Protein AF-0000000085159795 (afdb_homodimer)

Radius of gyration: 21.69 Å; Cα contacts (8 Å, |Δi|>4): 635; chains: 2; bounding box: 47×82×50 Å

Nearest PDB structures (foldseek):
  3pgz-assembly1_A  TM=7.169E-01  e=4.494E-05  Bartonella henselae
  3k80-assembly1_C  TM=7.117E-01  e=1.365E-04  Trypanosoma brucei
  6rup-assembly1_A-2  TM=6.639E-01  e=1.447E-04  Homo sapiens
  3udg-assembly2_C  TM=7.888E-01  e=2.257E-03  Deinococcu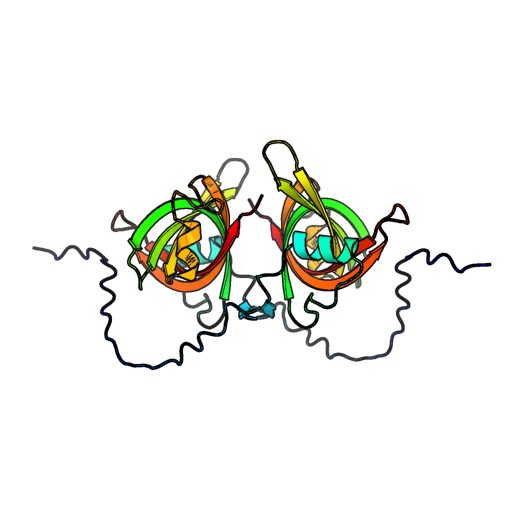s radiodurans R1 = ATCC 13939 = DSM 20539
  3udg-assembly1_A-2  TM=6.436E-01  e=3.023E-03  Deinococcus radiodurans R1 = ATCC 13939 = DSM 20539

Structure (mmCIF, N/CA/C/O backbone):
data_AF-0000000085159795-model_v1
#
loop_
_entity.id
_entity.type
_entity.pdbx_description
1 polymer 'Uncharacterized protein'
#
loop_
_atom_site.group_PDB
_atom_site.id
_atom_site.type_symbol
_atom_site.label_atom_id
_atom_site.label_alt_id
_atom_site.label_comp_id
_atom_site.label_asym_id
_atom_site.label_entity_id
_atom_site.label_seq_id
_atom_site.pdbx_PDB_ins_code
_atom_site.Cartn_x
_atom_site.Cartn_y
_atom_site.Cartn_z
_atom_site.occupancy
_atom_site.B_iso_or_equiv
_atom_site.auth_seq_id
_atom_site.auth_comp_id
_atom_site.auth_asym_id
_atom_site.auth_atom_id
_atom_site.pdbx_PDB_model_num
ATOM 1 N N . MET A 1 1 ? -12.914 -39.719 -21.234 1 25.08 1 MET A N 1
ATOM 2 C CA . MET A 1 1 ? -11.477 -39.5 -21.109 1 25.08 1 MET A CA 1
ATOM 3 C C . MET A 1 1 ? -11.172 -38.031 -20.844 1 25.08 1 MET A C 1
ATOM 5 O O . MET A 1 1 ? -11.008 -37.25 -21.781 1 25.08 1 MET A O 1
ATOM 9 N N . LYS A 1 2 ? -11.656 -37.375 -19.969 1 26.44 2 LYS A N 1
ATOM 10 C CA . LYS A 1 2 ? -11.852 -35.938 -19.703 1 26.44 2 LYS A CA 1
ATOM 11 C C . LYS A 1 2 ? -10.547 -35.281 -19.297 1 26.44 2 LYS A C 1
ATOM 13 O O . LYS A 1 2 ? -9.781 -35.812 -18.5 1 26.44 2 LYS A O 1
ATOM 18 N N . ARG A 1 3 ? -9.922 -34.25 -20.016 1 29.95 3 ARG A N 1
ATOM 19 C CA . ARG A 1 3 ? -8.633 -33.562 -20.047 1 29.95 3 ARG A CA 1
ATOM 20 C C . ARG A 1 3 ? -8.398 -32.781 -18.766 1 29.95 3 ARG A C 1
ATOM 22 O O . ARG A 1 3 ? -9.172 -31.891 -18.438 1 29.95 3 ARG A O 1
ATOM 29 N N . PHE A 1 4 ? -8.039 -33.219 -17.703 1 26.73 4 PHE A N 1
ATOM 30 C CA . PHE A 1 4 ? -7.547 -32.75 -16.406 1 26.73 4 PHE A CA 1
ATOM 31 C C . PHE A 1 4 ? -6.398 -31.766 -16.578 1 26.73 4 PHE A C 1
ATOM 33 O O . PHE A 1 4 ? -5.34 -32.125 -17.094 1 26.73 4 PHE A O 1
ATOM 40 N N . PHE A 1 5 ? -6.676 -30.422 -16.719 1 27.42 5 PHE A N 1
ATOM 41 C CA . PHE A 1 5 ? -5.777 -29.281 -16.906 1 27.42 5 PHE A CA 1
ATOM 42 C C . PHE A 1 5 ? -4.844 -29.141 -15.711 1 27.42 5 PHE A C 1
ATOM 44 O O . PHE A 1 5 ? -5.293 -28.859 -14.594 1 27.42 5 PHE A O 1
ATOM 51 N N . PHE A 1 6 ? -3.838 -29.859 -15.422 1 29.55 6 PHE A N 1
ATOM 52 C CA . PHE A 1 6 ? -2.541 -29.625 -14.797 1 29.55 6 PHE A CA 1
ATOM 53 C C . PHE A 1 6 ? -2.062 -28.203 -15.062 1 29.55 6 PHE A C 1
ATOM 55 O O . PHE A 1 6 ? -1.737 -27.859 -16.203 1 29.55 6 PHE A O 1
ATOM 62 N N . VAL A 1 7 ? -2.521 -27.266 -14.43 1 31.83 7 VAL A N 1
ATOM 63 C CA . VAL A 1 7 ? -2.156 -25.859 -14.625 1 31.83 7 VAL A CA 1
ATOM 64 C C . VAL A 1 7 ? -0.65 -25.688 -14.445 1 31.83 7 VAL A C 1
ATOM 66 O O . VAL A 1 7 ? -0.155 -25.641 -13.312 1 31.83 7 VAL A O 1
ATOM 69 N N . CYS A 1 8 ? 0.265 -26.547 -14.812 1 31.66 8 CYS A N 1
ATOM 70 C CA . CYS A 1 8 ? 1.627 -26.297 -15.266 1 31.66 8 CYS A CA 1
ATOM 71 C C . CYS A 1 8 ? 1.708 -24.969 -16.016 1 31.66 8 CYS A C 1
ATOM 73 O O . CYS A 1 8 ? 1.027 -24.766 -17.016 1 31.66 8 CYS A O 1
ATOM 75 N N . VAL A 1 9 ? 1.91 -23.844 -15.422 1 32.62 9 VAL A N 1
ATOM 76 C CA . VAL A 1 9 ? 2.355 -22.688 -16.188 1 32.62 9 VAL A CA 1
ATOM 77 C C . VAL A 1 9 ? 3.277 -23.141 -17.312 1 32.62 9 VAL A C 1
ATOM 79 O O . VAL A 1 9 ? 4.457 -23.422 -17.094 1 32.62 9 VAL A O 1
ATOM 82 N N . SER A 1 10 ? 3.059 -24.141 -17.969 1 29.42 10 SER A N 1
ATOM 83 C CA . SER A 1 10 ? 3.588 -24.156 -19.328 1 29.42 10 SER A CA 1
ATOM 84 C C . SER A 1 10 ? 3.262 -22.875 -20.078 1 29.42 10 SER A C 1
ATOM 86 O O . SER A 1 10 ? 2.119 -22.656 -20.484 1 29.42 10 SER A O 1
ATOM 88 N N . ILE A 1 11 ? 3.689 -21.828 -19.625 1 31.12 11 ILE A N 1
ATOM 89 C CA . ILE A 1 11 ? 3.877 -20.688 -20.516 1 31.12 11 ILE A CA 1
ATOM 90 C C . ILE A 1 11 ? 4.32 -21.188 -21.891 1 31.12 11 ILE A C 1
ATOM 92 O O . ILE A 1 11 ? 5.422 -21.719 -22.047 1 31.12 11 ILE A O 1
ATOM 96 N N . LEU A 1 12 ? 3.508 -21.844 -22.625 1 27.8 12 LEU A N 1
ATOM 97 C CA . LEU A 1 12 ? 3.705 -21.625 -24.047 1 27.8 12 LEU A CA 1
ATOM 98 C C . LEU A 1 12 ? 4.102 -20.188 -24.328 1 27.8 12 LEU A C 1
ATOM 100 O O . LEU A 1 12 ? 3.291 -19.266 -24.172 1 27.8 12 LEU A O 1
ATOM 104 N N . LEU A 1 13 ? 5.352 -19.984 -24.109 1 29.34 13 LEU A N 1
ATOM 105 C CA . LEU A 1 13 ? 6.078 -18.891 -24.734 1 29.34 13 LEU A CA 1
ATOM 106 C C . LEU A 1 13 ? 5.738 -18.812 -26.219 1 29.34 13 LEU A C 1
ATOM 108 O O . LEU A 1 13 ? 6.328 -19.516 -27.047 1 29.34 13 LEU A O 1
ATOM 112 N N . PHE A 1 14 ? 4.535 -19.047 -26.641 1 28.95 14 PHE A N 1
ATOM 113 C CA . PHE A 1 14 ? 4.395 -18.469 -27.969 1 28.95 14 PHE A CA 1
ATOM 114 C C . PHE A 1 14 ? 4.949 -17.047 -28 1 28.95 14 PHE A C 1
ATOM 116 O O . PHE A 1 14 ? 4.43 -16.156 -27.312 1 28.95 14 PHE A O 1
ATOM 123 N N . ALA A 1 15 ? 6.254 -16.953 -28.328 1 28.69 15 ALA A N 1
ATOM 124 C CA . ALA A 1 15 ? 7.031 -15.8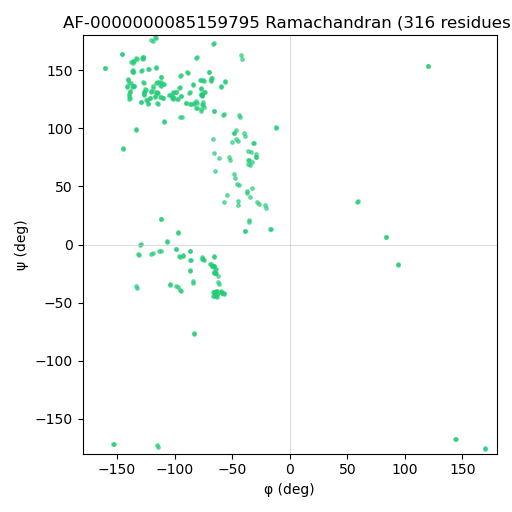12 -28.828 1 28.69 15 ALA A CA 1
ATOM 125 C C . ALA A 1 15 ? 6.227 -14.992 -29.828 1 28.69 15 ALA A C 1
ATOM 127 O O . ALA A 1 15 ? 6.324 -15.203 -31.031 1 28.69 15 ALA A O 1
ATOM 128 N N . GLY A 1 16 ? 4.957 -15.156 -30 1 29.14 16 GLY A N 1
ATOM 129 C CA . GLY A 1 16 ? 4.629 -14.039 -30.859 1 29.14 16 GLY A CA 1
ATOM 130 C C . GLY A 1 16 ? 5.285 -12.734 -30.422 1 29.14 16 GLY A C 1
ATOM 131 O O . GLY A 1 16 ? 5.379 -12.453 -29.219 1 29.14 16 GLY A O 1
ATOM 132 N N . SER A 1 17 ? 6.242 -12.273 -31.25 1 29.12 17 SER A N 1
ATOM 133 C CA . SER A 1 17 ? 6.898 -10.969 -31.312 1 29.12 17 SER A CA 1
ATOM 134 C C . SER A 1 17 ? 5.926 -9.852 -30.953 1 29.12 17 SER A C 1
ATOM 136 O O . SER A 1 17 ? 5.301 -9.266 -31.844 1 29.12 17 SER A O 1
ATOM 138 N N . LEU A 1 18 ? 4.855 -10.141 -30.312 1 26.97 18 LEU A N 1
ATOM 139 C CA . LEU A 1 18 ? 4.395 -8.789 -30.016 1 26.97 18 LEU A CA 1
ATOM 140 C C . LEU A 1 18 ? 5.504 -7.969 -29.359 1 26.97 18 LEU A C 1
ATOM 142 O O . LEU A 1 18 ? 5.918 -8.258 -28.234 1 26.97 18 LEU A O 1
ATOM 146 N N . TYR A 1 19 ? 6.449 -7.609 -30.125 1 26.53 19 TYR A N 1
ATOM 147 C CA . TYR A 1 19 ? 7.293 -6.445 -29.859 1 26.53 19 TYR A CA 1
ATOM 148 C C . TYR A 1 19 ? 6.539 -5.395 -29.062 1 26.53 19 TYR A C 1
ATOM 150 O O . TYR A 1 19 ? 5.801 -4.582 -29.625 1 26.53 19 TYR A O 1
ATOM 158 N N . ALA A 1 20 ? 5.715 -5.801 -28.156 1 27.62 20 ALA A N 1
ATOM 159 C CA . ALA A 1 20 ? 5.504 -4.594 -27.359 1 27.62 20 ALA A CA 1
ATOM 160 C C . ALA A 1 20 ? 6.828 -3.914 -27.031 1 27.62 20 ALA A C 1
ATOM 162 O O . ALA A 1 20 ? 7.789 -4.574 -26.625 1 27.62 20 ALA A O 1
ATOM 163 N N . GLN A 1 21 ? 7.164 -2.973 -27.734 1 27.2 21 GLN A N 1
ATOM 164 C CA . GLN A 1 21 ? 8.242 -2.051 -27.391 1 27.2 21 GLN A CA 1
ATOM 165 C C . GLN A 1 21 ? 8.391 -1.908 -25.875 1 27.2 21 GLN A C 1
ATOM 167 O O . GLN A 1 21 ? 7.48 -1.434 -25.203 1 27.2 21 GLN A O 1
ATOM 172 N N . THR A 1 22 ? 8.992 -3 -25.344 1 30.05 22 THR A N 1
ATOM 173 C CA . THR A 1 22 ? 9.57 -2.855 -24.016 1 30.05 22 THR A CA 1
ATOM 174 C C . THR A 1 22 ? 10.188 -1.47 -23.844 1 30.05 22 THR A C 1
ATOM 176 O O . THR A 1 22 ? 11.281 -1.205 -24.344 1 30.05 22 THR A O 1
ATOM 179 N N . SER A 1 23 ? 9.484 -0.496 -24.266 1 28.56 23 SER A N 1
ATOM 180 C CA . SER A 1 23 ? 10.164 0.681 -23.734 1 28.56 23 SER A CA 1
ATOM 181 C C . SER A 1 23 ? 10.727 0.417 -22.344 1 28.56 23 SER A C 1
ATOM 183 O O . SER A 1 23 ? 9.984 0.033 -21.438 1 28.56 23 SER A O 1
ATOM 185 N N . THR A 1 24 ? 11.797 -0.375 -22.406 1 29.67 24 THR A N 1
ATOM 186 C CA . THR A 1 24 ? 12.609 -0.261 -21.203 1 29.67 24 THR A CA 1
ATOM 187 C C . THR A 1 24 ? 12.328 1.053 -20.484 1 29.67 24 THR A C 1
ATOM 189 O O . THR A 1 24 ? 12.922 2.084 -20.797 1 29.67 24 THR A O 1
ATOM 192 N N . ALA A 1 25 ? 11.195 1.502 -20.516 1 29.12 25 ALA A N 1
ATOM 193 C CA . ALA A 1 25 ? 11.055 2.729 -19.734 1 29.12 25 ALA A CA 1
ATOM 194 C C . ALA A 1 25 ? 11.859 2.645 -18.438 1 29.12 25 ALA A C 1
ATOM 196 O O . ALA A 1 25 ? 11.805 1.633 -17.734 1 29.12 25 ALA A O 1
ATOM 197 N N . ALA A 1 26 ? 12.992 3.105 -18.469 1 31.41 26 ALA A N 1
ATOM 198 C CA . ALA A 1 26 ? 13.789 3.383 -17.281 1 31.41 26 ALA A CA 1
ATOM 199 C C . ALA A 1 26 ? 12.938 3.312 -16.016 1 31.41 26 ALA A C 1
ATOM 201 O O . ALA A 1 26 ? 11.781 3.74 -16.016 1 31.41 26 ALA A O 1
ATOM 202 N N . VAL A 1 27 ? 13.055 2.145 -15.281 1 34.84 27 VAL A N 1
ATOM 203 C CA . VAL A 1 27 ? 12.445 2.15 -13.953 1 34.84 27 VAL A CA 1
ATOM 204 C C . VAL A 1 27 ? 12.188 3.588 -13.508 1 34.84 27 VAL A C 1
ATOM 206 O O . VAL A 1 27 ? 13.039 4.203 -12.852 1 34.84 27 VAL A O 1
ATOM 209 N N . GLY A 1 28 ? 12.289 4.395 -14.422 1 36.91 28 GLY A N 1
ATOM 210 C CA . GLY A 1 28 ? 11.906 5.746 -14.055 1 36.91 28 GLY A CA 1
ATOM 211 C C . GLY A 1 28 ? 10.656 5.797 -13.195 1 36.91 28 GLY A C 1
ATOM 212 O O . GLY A 1 28 ? 9.945 4.797 -13.07 1 36.91 28 GLY A O 1
ATOM 213 N N . LYS A 1 29 ? 10.5 6.855 -12.531 1 50.06 29 LYS A N 1
ATOM 214 C CA . LYS A 1 29 ? 9.367 7.211 -11.68 1 50.06 29 LYS A CA 1
ATOM 215 C C . LYS A 1 29 ? 8.047 6.875 -12.359 1 50.06 29 LYS A C 1
ATOM 217 O O . LYS A 1 29 ? 7.52 7.672 -13.133 1 50.06 29 LYS A O 1
ATOM 222 N N . GLN A 1 30 ? 7.926 5.594 -12.844 1 57.88 30 GLN A N 1
ATOM 223 C CA . GLN A 1 30 ? 6.809 5.172 -13.688 1 57.88 30 GLN A CA 1
ATOM 224 C C . GLN A 1 30 ? 5.473 5.41 -12.984 1 57.88 30 GLN A C 1
ATOM 226 O O . GLN A 1 30 ? 5.293 5.027 -11.828 1 57.88 30 GLN A O 1
ATOM 231 N N . SER A 1 31 ? 4.812 6.281 -13.523 1 77.81 31 SER A N 1
ATOM 232 C CA . SER A 1 31 ? 3.42 6.531 -13.164 1 77.81 31 SER A CA 1
ATOM 233 C C . SER A 1 31 ? 2.494 5.484 -13.773 1 77.81 31 SER A C 1
ATOM 235 O O . SER A 1 31 ? 2.627 5.141 -14.953 1 77.81 31 SER A O 1
ATOM 237 N N . VAL A 1 32 ? 1.898 4.781 -12.922 1 86.62 32 VAL A N 1
ATOM 238 C CA . VAL A 1 32 ? 0.985 3.723 -13.336 1 86.62 32 VAL A CA 1
ATOM 239 C C . VAL A 1 32 ? -0.432 4.051 -12.867 1 86.62 32 VAL A C 1
ATOM 241 O O . VAL A 1 32 ? -0.622 4.598 -11.773 1 86.62 32 VAL A O 1
ATOM 244 N N . THR A 1 33 ? -1.369 3.805 -13.703 1 90.88 33 THR A N 1
ATOM 245 C CA . THR A 1 33 ? -2.758 3.939 -13.281 1 90.88 33 THR A CA 1
ATOM 246 C C . THR A 1 33 ? -3.158 2.791 -12.359 1 90.88 33 THR A C 1
ATOM 248 O O . THR A 1 33 ? -2.904 1.624 -12.672 1 90.88 33 THR A O 1
ATOM 251 N N . VAL A 1 34 ? -3.773 3.172 -11.242 1 92.94 34 VAL A N 1
ATOM 252 C CA . VAL A 1 34 ? -4.055 2.158 -10.234 1 92.94 34 VAL A CA 1
ATOM 253 C C . VAL A 1 34 ? -5.535 2.199 -9.859 1 92.94 34 VAL A C 1
ATOM 255 O O . VAL A 1 34 ? -6.141 3.273 -9.797 1 92.94 34 VAL A O 1
ATOM 258 N N . ASP A 1 35 ? -6.098 0.991 -9.695 1 93.5 35 ASP A N 1
ATOM 259 C CA . ASP A 1 35 ? -7.352 0.84 -8.969 1 93.5 35 ASP A CA 1
ATOM 260 C C . ASP A 1 35 ? -7.094 0.487 -7.504 1 93.5 35 ASP A C 1
ATOM 262 O O . ASP A 1 35 ? -6.777 -0.661 -7.184 1 93.5 35 ASP A O 1
ATOM 266 N N . PHE A 1 36 ? -7.375 1.428 -6.641 1 92.62 36 PHE A N 1
ATOM 267 C CA . PHE A 1 36 ? -7.027 1.276 -5.234 1 92.62 36 PHE A CA 1
ATOM 268 C C . PHE A 1 36 ? -8.133 0.549 -4.477 1 92.62 36 PHE A C 1
ATOM 270 O O . PHE A 1 36 ? -7.941 0.14 -3.33 1 92.62 36 PHE A O 1
ATOM 277 N N . ALA A 1 37 ? -9.203 0.303 -5.137 1 90.25 37 ALA A N 1
ATOM 278 C CA . ALA A 1 37 ? -10.352 -0.285 -4.461 1 90.25 37 ALA A CA 1
ATOM 279 C C . ALA A 1 37 ? -10.258 -1.809 -4.438 1 90.25 37 ALA A C 1
ATOM 281 O O . ALA A 1 37 ? -10.883 -2.463 -3.598 1 90.25 37 ALA A O 1
ATOM 282 N N . VAL A 1 38 ? -9.484 -2.355 -5.355 1 93.62 38 VAL A N 1
ATOM 283 C CA . VAL A 1 38 ? -9.383 -3.809 -5.438 1 93.62 38 VAL A CA 1
ATOM 284 C C . VAL A 1 38 ? -8.477 -4.328 -4.324 1 93.62 38 VAL A C 1
ATOM 286 O O . VAL A 1 38 ? -7.344 -3.857 -4.168 1 93.62 38 VAL A O 1
ATOM 289 N N . THR A 1 39 ? -8.992 -5.301 -3.6 1 93.31 39 THR A N 1
ATOM 290 C CA . THR A 1 39 ? -8.25 -5.875 -2.48 1 93.31 39 THR A CA 1
ATOM 291 C C . THR A 1 39 ? -8.016 -7.367 -2.695 1 93.31 39 THR A C 1
ATOM 293 O O . THR A 1 39 ? -8.539 -7.953 -3.645 1 93.31 39 THR A O 1
ATOM 296 N N . MET A 1 40 ? -7.242 -7.938 -1.721 1 95.12 40 MET A N 1
ATOM 297 C CA . MET A 1 40 ? -7.035 -9.383 -1.736 1 95.12 40 MET A CA 1
ATOM 298 C C . MET A 1 40 ? -8.359 -10.125 -1.567 1 95.12 40 MET A C 1
ATOM 300 O O . MET A 1 40 ? -8.547 -11.203 -2.127 1 95.12 40 MET A O 1
ATOM 304 N N . ARG A 1 41 ? -9.227 -9.562 -0.858 1 92.94 41 ARG A N 1
ATOM 305 C CA . ARG A 1 41 ? -10.547 -10.164 -0.667 1 92.94 41 ARG A CA 1
ATOM 306 C C . ARG A 1 41 ? -11.305 -10.25 -1.984 1 92.94 41 ARG A C 1
ATOM 308 O O . ARG A 1 41 ? -11.922 -11.273 -2.291 1 92.94 41 ARG A O 1
ATOM 315 N N . ASP A 1 42 ? -11.258 -9.195 -2.721 1 94.56 42 ASP A N 1
ATOM 316 C CA . ASP A 1 42 ? -11.938 -9.18 -4.012 1 94.56 42 ASP A CA 1
ATOM 317 C C . ASP A 1 42 ? -11.398 -10.273 -4.934 1 94.56 42 ASP A C 1
ATOM 319 O O . ASP A 1 42 ? -12.164 -10.953 -5.613 1 94.56 42 ASP A O 1
ATOM 323 N N . LEU A 1 43 ? -10.102 -10.414 -4.887 1 97.25 43 LEU A N 1
ATOM 324 C CA . LEU A 1 43 ? -9.484 -11.445 -5.707 1 97.25 43 LEU A CA 1
ATOM 325 C C . LEU A 1 43 ? -9.906 -12.836 -5.238 1 97.25 43 LEU A C 1
ATOM 327 O O . LEU A 1 43 ? -10.188 -13.711 -6.059 1 97.25 43 LEU A O 1
ATOM 331 N N . ALA A 1 44 ? -9.953 -12.969 -3.963 1 95.38 44 ALA A N 1
ATOM 332 C CA . ALA A 1 44 ? -10.328 -14.258 -3.395 1 95.38 44 ALA A CA 1
ATOM 333 C C . ALA A 1 44 ? -11.773 -14.609 -3.74 1 95.38 44 ALA A C 1
ATOM 335 O O . ALA A 1 44 ? -12.086 -15.766 -4.043 1 95.38 44 ALA A O 1
ATOM 336 N N . VAL A 1 45 ? -12.57 -13.664 -3.668 1 95.25 45 VAL A N 1
ATOM 337 C CA . VAL A 1 45 ? -13.977 -13.875 -4.016 1 95.25 45 VAL A CA 1
ATOM 338 C C . VAL A 1 45 ? -14.086 -14.258 -5.492 1 95.25 45 VAL A C 1
ATOM 340 O O . VAL A 1 45 ? -14.836 -15.172 -5.844 1 95.25 45 VAL A O 1
ATOM 343 N N . ALA A 1 46 ? -13.336 -13.578 -6.309 1 97.19 46 ALA A N 1
ATOM 344 C CA . ALA A 1 46 ? -13.328 -13.906 -7.73 1 97.19 46 ALA A CA 1
ATOM 345 C C . ALA A 1 46 ? -12.898 -15.352 -7.957 1 97.19 46 ALA A C 1
ATOM 347 O O . ALA A 1 46 ? -13.469 -16.062 -8.797 1 97.19 46 ALA A O 1
ATOM 348 N N . ALA A 1 47 ? -11.922 -15.75 -7.246 1 97 47 ALA A N 1
ATOM 349 C CA . ALA A 1 47 ? -11.43 -17.125 -7.379 1 97 47 ALA A CA 1
ATOM 350 C C . ALA A 1 47 ? -12.477 -18.125 -6.918 1 97 47 ALA A C 1
ATOM 352 O O . ALA A 1 47 ? -12.734 -19.125 -7.602 1 97 47 ALA A O 1
ATOM 353 N N . LYS A 1 48 ? -13.078 -17.844 -5.82 1 94.81 48 LYS A N 1
ATOM 354 C CA . LYS A 1 48 ? -14.07 -18.75 -5.234 1 94.81 48 LYS A CA 1
ATOM 355 C C . LYS A 1 48 ? -15.281 -18.891 -6.148 1 94.81 48 LYS A C 1
ATOM 357 O O . LYS A 1 48 ? -15.812 -20 -6.305 1 94.81 48 LYS A O 1
ATOM 362 N N . THR A 1 49 ? -15.633 -17.812 -6.695 1 96.31 49 THR A N 1
ATOM 363 C CA . THR A 1 49 ? -16.828 -17.812 -7.516 1 96.31 49 THR A CA 1
ATOM 364 C C . THR A 1 49 ? -16.484 -18.078 -8.984 1 96.31 49 THR A C 1
ATOM 366 O O . THR A 1 49 ? -17.375 -18.25 -9.812 1 96.31 49 THR A O 1
ATOM 369 N N . GLN A 1 50 ? -15.281 -18.062 -9.281 1 95.06 50 GLN A N 1
ATOM 370 C CA . GLN A 1 50 ? -14.789 -18.234 -10.641 1 95.06 50 GLN A CA 1
ATOM 371 C C . GLN A 1 50 ? -15.359 -17.156 -11.57 1 95.06 50 GLN A C 1
ATOM 373 O O . GLN A 1 50 ? -15.727 -17.453 -12.711 1 95.06 50 GLN A O 1
ATOM 378 N N . ASP A 1 51 ? -15.484 -15.953 -11.031 1 97 51 ASP A N 1
ATOM 379 C CA . ASP A 1 51 ? -15.953 -14.773 -11.758 1 97 51 ASP A CA 1
ATOM 380 C C . ASP A 1 51 ? -15.055 -13.57 -11.484 1 97 51 ASP A C 1
ATOM 382 O O . ASP A 1 51 ? -15.234 -12.875 -10.484 1 97 51 ASP A O 1
ATOM 386 N N . ASP A 1 52 ? -14.188 -13.406 -12.469 1 96.12 52 ASP A N 1
ATOM 387 C CA . ASP A 1 52 ? -13.219 -12.328 -12.258 1 96.12 52 ASP A CA 1
ATOM 388 C C . ASP A 1 52 ? -13.469 -11.18 -13.234 1 96.12 52 ASP A C 1
ATOM 390 O O . ASP A 1 52 ? -12.578 -10.367 -13.477 1 96.12 52 ASP A O 1
ATOM 394 N N . ARG A 1 53 ? -14.625 -11.047 -13.773 1 94.75 53 ARG A N 1
ATOM 395 C CA . ARG A 1 53 ? -14.945 -10.047 -14.781 1 94.75 53 ARG A CA 1
ATOM 396 C C . ARG A 1 53 ? -14.836 -8.633 -14.211 1 94.75 53 ARG A C 1
ATOM 398 O O . ARG A 1 53 ? -14.578 -7.68 -14.945 1 94.75 53 ARG A O 1
ATOM 405 N N . ALA A 1 54 ? -14.984 -8.516 -12.898 1 93.06 54 ALA A N 1
ATOM 406 C CA . ALA A 1 54 ? -15 -7.195 -12.273 1 93.06 54 ALA A CA 1
ATOM 407 C C . ALA A 1 54 ? -13.586 -6.723 -11.953 1 93.06 54 ALA A C 1
ATOM 409 O O . ALA A 1 54 ? -13.375 -5.551 -11.641 1 93.06 54 ALA A O 1
ATOM 410 N N . ILE A 1 55 ? -12.641 -7.602 -12.016 1 95.75 55 ILE A N 1
ATOM 411 C CA . ILE A 1 55 ? -11.258 -7.223 -11.719 1 95.75 55 ILE A CA 1
ATOM 412 C C . ILE A 1 55 ? -10.633 -6.559 -12.938 1 95.75 55 ILE A C 1
ATOM 414 O O . ILE A 1 55 ? -10.57 -7.16 -14.016 1 95.75 55 ILE A O 1
ATOM 418 N N . PRO A 1 56 ? -10.18 -5.367 -12.773 1 94.06 56 PRO A N 1
ATOM 419 C CA . PRO A 1 56 ? -9.625 -4.672 -13.945 1 94.06 56 PRO A CA 1
ATOM 420 C C . PRO A 1 56 ? -8.328 -5.301 -14.445 1 94.06 56 PRO A C 1
ATOM 422 O O . PRO A 1 56 ? -7.477 -5.695 -13.648 1 94.06 56 PRO A O 1
ATOM 425 N N . THR A 1 57 ? -8.164 -5.316 -15.766 1 92.25 57 THR A N 1
ATOM 426 C CA . THR A 1 57 ? -6.945 -5.844 -16.375 1 92.25 57 THR A CA 1
ATOM 427 C C . THR A 1 57 ? -6.145 -4.727 -17.031 1 92.25 57 THR A C 1
ATOM 429 O O . THR A 1 57 ? -4.996 -4.93 -17.422 1 92.25 57 THR A O 1
ATOM 432 N N . ASN A 1 58 ? -6.688 -3.572 -17.047 1 90.38 58 ASN A N 1
ATOM 433 C CA . ASN A 1 58 ? -6.059 -2.455 -17.75 1 90.38 58 ASN A CA 1
ATOM 434 C C . ASN A 1 58 ? -5.445 -1.456 -16.766 1 90.38 58 ASN A C 1
ATOM 436 O O . ASN A 1 58 ? -5.082 -0.344 -17.156 1 90.38 58 ASN A O 1
ATOM 440 N N . ARG A 1 59 ? -5.512 -1.77 -15.508 1 93.81 59 ARG A N 1
ATOM 441 C CA . ARG A 1 59 ? -4.93 -0.944 -14.453 1 93.81 59 ARG A CA 1
ATOM 442 C C . ARG A 1 59 ? -4.227 -1.805 -13.414 1 93.81 59 ARG A C 1
ATOM 444 O O . ARG A 1 59 ? -4.539 -2.988 -13.266 1 93.81 59 ARG A O 1
ATOM 451 N N . ALA A 1 60 ? -3.346 -1.101 -12.797 1 96.19 60 ALA A N 1
ATOM 452 C CA . ALA A 1 60 ? -2.67 -1.803 -11.711 1 96.19 60 ALA A CA 1
ATOM 453 C C . ALA A 1 60 ? -3.521 -1.801 -10.438 1 96.19 60 ALA A C 1
ATOM 455 O O . ALA A 1 60 ? -4.5 -1.057 -10.344 1 96.19 60 ALA A O 1
ATOM 456 N N . ILE A 1 61 ? -3.182 -2.707 -9.586 1 96.62 61 ILE A N 1
ATOM 457 C CA . ILE A 1 61 ? -3.793 -2.795 -8.266 1 96.62 61 ILE A CA 1
ATOM 458 C C . ILE A 1 61 ? -2.707 -2.816 -7.191 1 96.62 61 ILE A C 1
ATOM 460 O O . ILE A 1 61 ? -1.532 -3.035 -7.492 1 96.62 61 ILE A O 1
ATOM 464 N N . ILE A 1 62 ? -3.127 -2.5 -5.934 1 96.12 62 ILE A N 1
ATOM 465 C CA . ILE A 1 62 ? -2.221 -2.539 -4.789 1 96.12 62 ILE A CA 1
ATOM 466 C C . ILE A 1 62 ? -2.67 -3.621 -3.811 1 96.12 62 ILE A C 1
ATOM 468 O O . ILE A 1 62 ? -3.803 -3.596 -3.322 1 96.12 62 ILE A O 1
ATOM 472 N N . LEU A 1 63 ? -1.749 -4.539 -3.588 1 96.88 63 LEU A N 1
ATOM 473 C CA . LEU A 1 63 ? -2.02 -5.609 -2.637 1 96.88 63 LEU A CA 1
ATOM 474 C C . LEU A 1 63 ? -1.071 -5.535 -1.445 1 96.88 63 LEU A C 1
ATOM 476 O O . LEU A 1 63 ? 0.03 -4.988 -1.558 1 96.88 63 LEU A O 1
ATOM 480 N N . ASP A 1 64 ? -1.569 -6.035 -0.358 1 96.19 64 ASP A N 1
ATOM 481 C CA . ASP A 1 64 ? -0.729 -6.16 0.828 1 96.19 64 ASP A CA 1
ATOM 482 C C . ASP A 1 64 ? -0.947 -7.508 1.516 1 96.19 64 ASP A C 1
ATOM 484 O O . ASP A 1 64 ? -2.033 -8.086 1.43 1 96.19 64 ASP A O 1
ATOM 488 N N . GLY A 1 65 ? 0.104 -7.98 2.141 1 96.06 65 GLY A N 1
ATOM 489 C CA . GLY A 1 65 ? 0.037 -9.242 2.861 1 96.06 65 GLY A CA 1
ATOM 490 C C . GLY A 1 65 ? 1.396 -9.75 3.309 1 96.06 65 GLY A C 1
ATOM 491 O O . GLY A 1 65 ? 2.398 -9.039 3.18 1 96.06 65 GLY A O 1
ATOM 492 N N . ASP A 1 66 ? 1.319 -10.922 3.857 1 95.69 66 ASP A N 1
ATOM 493 C CA . ASP A 1 66 ? 2.541 -11.594 4.285 1 95.69 66 ASP A CA 1
ATOM 494 C C . ASP A 1 66 ? 3.041 -12.562 3.217 1 95.69 66 ASP A C 1
ATOM 496 O O . ASP A 1 66 ? 2.244 -13.258 2.578 1 95.69 66 ASP A O 1
ATOM 500 N N . ILE A 1 67 ? 4.336 -12.625 3.164 1 97.44 67 ILE A N 1
ATOM 501 C CA . ILE A 1 67 ? 4.93 -13.602 2.26 1 97.44 67 ILE A CA 1
ATOM 502 C C . ILE A 1 67 ? 4.812 -15 2.863 1 97.44 67 ILE A C 1
ATOM 504 O O . ILE A 1 67 ? 5.305 -15.25 3.969 1 97.44 67 ILE A O 1
ATOM 508 N N . GLY A 1 68 ? 4.156 -15.844 2.156 1 97.12 68 GLY A N 1
ATOM 509 C CA . GLY A 1 68 ? 4.148 -17.25 2.523 1 97.12 68 GLY A CA 1
ATOM 510 C C . GLY A 1 68 ? 5.363 -18.016 2.021 1 97.12 68 GLY A C 1
ATOM 511 O O . GLY A 1 68 ? 6.32 -18.219 2.768 1 97.12 68 GLY A O 1
ATOM 512 N N . THR A 1 69 ? 5.32 -18.297 0.697 1 97.19 69 THR A N 1
ATOM 513 C CA . THR A 1 69 ? 6.41 -19.031 0.065 1 97.19 69 THR A CA 1
ATOM 514 C C . THR A 1 69 ? 7.004 -18.234 -1.088 1 97.19 69 THR A C 1
ATOM 516 O O . THR A 1 69 ? 6.332 -17.375 -1.668 1 97.19 69 THR A O 1
ATOM 519 N N . ILE A 1 70 ? 8.258 -18.5 -1.283 1 97.88 70 ILE A N 1
ATOM 520 C CA . ILE A 1 70 ? 8.977 -17.953 -2.43 1 97.88 70 ILE A CA 1
ATOM 521 C C . ILE A 1 70 ? 9.602 -19.078 -3.236 1 97.88 70 ILE A C 1
ATOM 523 O O . ILE A 1 70 ? 10.305 -19.938 -2.682 1 97.88 70 ILE A O 1
ATOM 527 N N . ILE A 1 71 ? 9.281 -19.125 -4.488 1 97.19 71 ILE A N 1
ATOM 528 C CA . ILE A 1 71 ? 9.898 -20.094 -5.387 1 97.19 71 ILE A CA 1
ATOM 529 C C . ILE A 1 71 ? 10.562 -19.359 -6.551 1 97.19 71 ILE A C 1
ATOM 531 O O . ILE A 1 71 ? 9.906 -18.641 -7.293 1 97.19 71 ILE A O 1
ATOM 535 N N . VAL A 1 72 ? 11.852 -19.562 -6.691 1 97.31 72 VAL A N 1
ATOM 536 C CA . VAL A 1 72 ? 12.555 -19.031 -7.855 1 97.31 72 VAL A CA 1
ATOM 537 C C . VAL A 1 72 ? 12.539 -20.062 -8.984 1 97.31 72 VAL A C 1
ATOM 539 O O . VAL A 1 72 ? 13.086 -21.156 -8.836 1 97.31 72 VAL A O 1
ATOM 542 N N . HIS A 1 73 ? 11.969 -19.594 -10.102 1 97 73 HIS A N 1
ATOM 543 C CA . HIS A 1 73 ? 11.805 -20.531 -11.211 1 97 73 HIS A CA 1
ATOM 544 C C . HIS A 1 73 ? 12.969 -20.422 -12.195 1 97 73 HIS A C 1
ATOM 546 O O . HIS A 1 73 ? 13.336 -21.406 -12.844 1 97 73 HIS A O 1
ATOM 552 N N . GLU A 1 74 ? 13.391 -19.203 -12.414 1 96.38 74 GLU A N 1
ATOM 553 C CA . GLU A 1 74 ? 14.477 -18.938 -13.352 1 96.38 74 GLU A CA 1
ATOM 554 C C . GLU A 1 74 ? 15.422 -17.875 -12.805 1 96.38 74 GLU A C 1
ATOM 556 O O . GLU A 1 74 ? 14.984 -16.828 -12.312 1 96.38 74 GLU A O 1
ATOM 561 N N . ASP A 1 75 ? 16.75 -18.172 -12.875 1 96.69 75 ASP A N 1
ATOM 562 C CA . ASP A 1 75 ? 17.797 -17.234 -12.469 1 96.69 75 ASP A CA 1
ATOM 563 C C . ASP A 1 75 ? 19.031 -17.359 -13.359 1 96.69 75 ASP A C 1
ATOM 565 O O . ASP A 1 75 ? 19.984 -18.062 -13.008 1 96.69 75 ASP A O 1
ATOM 569 N N . THR A 1 76 ? 18.969 -16.734 -14.453 1 96.19 76 THR A N 1
ATOM 570 C CA . THR A 1 76 ? 20.094 -16.672 -15.375 1 96.19 76 THR A CA 1
ATOM 571 C C . THR A 1 76 ? 20.578 -15.227 -15.523 1 96.19 76 THR A C 1
ATOM 573 O O . THR A 1 76 ? 20.016 -14.312 -14.93 1 96.19 76 THR A O 1
ATOM 576 N N . ALA A 1 77 ? 21.594 -15.094 -16.281 1 95.56 77 ALA A N 1
ATOM 577 C CA . ALA A 1 77 ? 22.172 -13.766 -16.469 1 95.56 77 ALA A CA 1
ATOM 578 C C . ALA A 1 77 ? 21.172 -12.836 -17.156 1 95.56 77 ALA A C 1
ATOM 580 O O . ALA A 1 77 ? 21.203 -11.625 -16.953 1 95.56 77 ALA A O 1
ATOM 581 N N . THR A 1 78 ? 20.234 -13.406 -17.906 1 96.5 78 THR A N 1
ATOM 582 C CA . THR A 1 78 ? 19.375 -12.555 -18.734 1 96.5 78 THR A CA 1
ATOM 583 C C . THR A 1 78 ? 17.906 -12.727 -18.344 1 96.5 78 THR A C 1
ATOM 585 O O . THR A 1 78 ? 17.031 -12.039 -18.875 1 96.5 78 THR A O 1
ATOM 588 N N . SER A 1 79 ? 17.641 -13.688 -17.484 1 96.19 79 SER A N 1
ATOM 589 C CA . SER A 1 79 ? 16.25 -13.953 -17.156 1 96.19 79 SER A CA 1
ATOM 590 C C . SER A 1 79 ? 16.078 -14.289 -15.672 1 96.19 79 SER A C 1
ATOM 592 O O . SER A 1 79 ? 16.906 -14.984 -15.094 1 96.19 79 SER A O 1
ATOM 594 N N . PHE A 1 80 ? 15.086 -13.703 -15.125 1 97.38 80 PHE A N 1
ATOM 595 C CA . PHE A 1 80 ? 14.742 -13.977 -13.734 1 97.38 80 PHE A CA 1
ATOM 596 C C . PHE A 1 80 ? 13.234 -14.07 -13.562 1 97.38 80 PHE A C 1
ATOM 598 O O . PHE A 1 80 ? 12.492 -13.211 -14.031 1 97.38 80 PHE A O 1
ATOM 605 N N . VAL A 1 81 ? 12.75 -15.164 -12.914 1 98.12 81 VAL A N 1
ATOM 606 C CA . VAL A 1 81 ? 11.336 -15.344 -12.602 1 98.12 81 VAL A CA 1
ATOM 607 C C . VAL A 1 81 ? 11.195 -15.938 -11.203 1 98.12 81 VAL A C 1
ATOM 609 O O . VAL A 1 81 ? 11.789 -16.984 -10.898 1 98.12 81 VAL A O 1
ATOM 612 N N . ALA A 1 82 ? 10.43 -15.258 -10.367 1 98.44 82 ALA A N 1
ATOM 613 C CA . ALA A 1 82 ? 10.086 -15.773 -9.047 1 98.44 82 ALA A CA 1
ATOM 614 C C . ALA A 1 82 ? 8.578 -15.742 -8.812 1 98.44 82 ALA A C 1
ATOM 616 O O . ALA A 1 82 ? 7.871 -14.93 -9.422 1 98.44 82 ALA A O 1
ATOM 617 N N . GLU A 1 83 ? 8.156 -16.656 -8.031 1 98.44 83 GLU A N 1
ATOM 618 C CA . GLU A 1 83 ? 6.773 -16.734 -7.578 1 98.44 83 GLU A CA 1
ATOM 619 C C . GLU A 1 83 ? 6.676 -16.531 -6.07 1 98.44 83 GLU A C 1
ATOM 621 O O . GLU A 1 83 ? 7.414 -17.141 -5.301 1 98.44 83 GLU A O 1
ATOM 626 N N . VAL A 1 84 ? 5.793 -15.664 -5.668 1 98.62 84 VAL A N 1
ATOM 627 C CA . VAL A 1 84 ? 5.598 -15.367 -4.254 1 98.62 84 VAL A CA 1
ATOM 628 C C . VAL A 1 84 ? 4.156 -15.656 -3.855 1 98.62 84 VAL A C 1
ATOM 630 O O . VAL A 1 84 ? 3.219 -15.211 -4.523 1 98.62 84 VAL A O 1
ATOM 633 N N . GLU A 1 85 ? 4.008 -16.438 -2.873 1 98.5 85 GLU A N 1
ATOM 634 C CA . GLU A 1 85 ? 2.701 -16.594 -2.244 1 98.5 85 GLU A CA 1
ATOM 635 C C . GLU A 1 85 ? 2.418 -15.445 -1.275 1 98.5 85 GLU A C 1
ATOM 637 O O . GLU A 1 85 ? 3.162 -15.234 -0.315 1 98.5 85 GLU A O 1
ATOM 642 N N . LEU A 1 86 ? 1.418 -14.68 -1.543 1 98.19 86 LEU A N 1
ATOM 643 C CA . LEU A 1 86 ? 0.977 -13.602 -0.666 1 98.19 86 LEU A CA 1
ATOM 644 C C . LEU A 1 86 ? -0.248 -14.023 0.139 1 98.19 86 LEU A C 1
ATOM 646 O O . LEU A 1 86 ? -1.248 -14.469 -0.43 1 98.19 86 LEU A O 1
ATOM 650 N N . LEU A 1 87 ? -0.118 -13.867 1.376 1 96.56 87 LEU A N 1
ATOM 651 C CA . LEU A 1 87 ? -1.184 -14.273 2.285 1 96.56 87 LEU A CA 1
ATOM 652 C C . LEU A 1 87 ? -1.715 -13.078 3.068 1 96.56 87 LEU A C 1
ATOM 654 O O . LEU A 1 87 ? -0.942 -12.211 3.496 1 96.56 87 LEU A O 1
ATOM 658 N N . ASN A 1 88 ? -3 -13.023 3.164 1 93.19 88 ASN A N 1
ATOM 659 C CA . ASN A 1 88 ? -3.648 -12.016 4 1 93.19 88 ASN A CA 1
ATOM 660 C C . ASN A 1 88 ? -4.84 -12.602 4.754 1 93.19 88 ASN A C 1
ATOM 662 O O . ASN A 1 88 ? -5.516 -13.5 4.25 1 93.19 88 ASN A O 1
ATOM 666 N N . GLY A 1 89 ? -4.965 -12.203 6.031 1 85.12 89 GLY A N 1
ATOM 667 C CA . GLY A 1 89 ? -6.094 -12.633 6.84 1 85.12 89 GLY A CA 1
ATOM 668 C C . GLY A 1 89 ? -6.93 -11.484 7.363 1 85.12 89 GLY A C 1
ATOM 669 O O . GLY A 1 89 ? -6.387 -10.477 7.828 1 85.12 89 GLY A O 1
ATOM 670 N N . ILE A 1 90 ? -8.148 -11.617 7.195 1 76.38 90 ILE A N 1
ATOM 671 C CA . ILE A 1 90 ? -9.047 -10.609 7.738 1 76.38 90 ILE A CA 1
ATOM 672 C C . ILE A 1 90 ? -9.961 -11.242 8.781 1 76.38 90 ILE A C 1
ATOM 674 O O . ILE A 1 90 ? -10.516 -12.32 8.562 1 76.38 90 ILE A O 1
ATOM 678 N N . TRP A 1 91 ? -9.953 -10.625 9.891 1 70.19 91 TRP A N 1
ATOM 679 C CA . TRP A 1 91 ? -10.922 -11.055 10.891 1 70.19 91 TRP A CA 1
ATOM 680 C C . TRP A 1 91 ? -12.344 -10.766 10.438 1 70.19 91 TRP A C 1
ATOM 682 O O . TRP A 1 91 ? -12.68 -9.625 10.102 1 70.19 91 TRP A O 1
ATOM 692 N N . VAL A 1 92 ? -13.164 -11.656 10.211 1 70.62 92 VAL A N 1
ATOM 693 C CA . VAL A 1 92 ? -14.555 -11.492 9.812 1 70.62 92 VAL A CA 1
ATOM 694 C C . VAL A 1 92 ? -15.422 -11.273 11.055 1 70.62 92 VAL A C 1
ATOM 696 O O . VAL A 1 92 ? -16.391 -10.516 11.008 1 70.62 92 VAL A O 1
ATOM 699 N N . ASP A 1 93 ? -15.07 -11.852 12.109 1 73.38 93 ASP A N 1
ATOM 700 C CA . ASP A 1 93 ? -15.656 -11.648 13.43 1 73.38 93 ASP A CA 1
ATOM 701 C C . ASP A 1 93 ? -14.641 -11.945 14.531 1 73.38 93 ASP A C 1
ATOM 703 O O . ASP A 1 93 ? -13.43 -11.898 14.297 1 73.38 93 ASP A O 1
ATOM 707 N N . GLU A 1 94 ? -15.125 -11.961 15.766 1 74.62 94 GLU A N 1
ATOM 708 C CA . GLU A 1 94 ? -14.242 -12.117 16.922 1 74.62 94 GLU A CA 1
ATOM 709 C C . GLU A 1 94 ? -13.586 -13.5 16.938 1 74.62 94 GLU A C 1
ATOM 711 O O . GLU A 1 94 ? -12.562 -13.695 17.594 1 74.62 94 GLU A O 1
ATOM 716 N N . THR A 1 95 ? -14.102 -14.289 16.062 1 78.56 95 THR A N 1
ATOM 717 C CA . THR A 1 95 ? -13.641 -15.664 16.266 1 78.56 95 THR A CA 1
ATOM 718 C C . THR A 1 95 ? -13.164 -16.266 14.938 1 78.56 95 THR A C 1
ATOM 720 O O . THR A 1 95 ? -12.57 -17.344 14.922 1 78.56 95 THR A O 1
ATOM 723 N N . GLN A 1 96 ? -13.43 -15.5 13.867 1 82 96 GLN A N 1
ATOM 724 C CA . GLN A 1 96 ? -13.148 -16.141 12.586 1 82 96 GLN A CA 1
ATOM 725 C C . GLN A 1 96 ? -12.242 -15.273 11.719 1 82 96 GLN A C 1
ATOM 727 O O . GLN A 1 96 ? -12.477 -14.07 11.578 1 82 96 GLN A O 1
ATOM 732 N N . VAL A 1 97 ? -11.156 -15.938 11.234 1 82.5 97 VAL A N 1
ATOM 733 C CA . VAL A 1 97 ? -10.242 -15.289 10.312 1 82.5 97 VAL A CA 1
ATOM 734 C C . VAL A 1 97 ? -10.375 -15.914 8.922 1 82.5 97 VAL A C 1
ATOM 736 O O . VAL A 1 97 ? -10.398 -17.141 8.781 1 82.5 97 VAL A O 1
ATOM 739 N N . GLU A 1 98 ? -10.617 -15.047 7.977 1 87.44 98 GLU A N 1
ATOM 740 C CA . GLU A 1 98 ? -10.57 -15.492 6.586 1 87.44 98 GLU A CA 1
ATOM 741 C C . GLU A 1 98 ? -9.195 -15.234 5.969 1 87.44 98 GLU A C 1
ATOM 743 O O . GLU A 1 98 ? -8.688 -14.109 6.027 1 87.44 98 GLU A O 1
ATOM 748 N N . LEU A 1 99 ? -8.695 -16.312 5.418 1 90.19 99 LEU A N 1
ATOM 749 C CA . LEU A 1 99 ? -7.379 -16.219 4.805 1 90.19 99 LEU A CA 1
ATOM 750 C C . LEU A 1 99 ? -7.492 -16.109 3.289 1 90.19 99 LEU A C 1
ATOM 752 O O . LEU A 1 99 ? -8.25 -16.859 2.66 1 90.19 99 LEU A O 1
ATOM 756 N N . TYR A 1 100 ? -6.789 -15.164 2.797 1 93.81 100 TYR A N 1
ATOM 757 C CA . TYR A 1 100 ? -6.727 -14.953 1.355 1 93.81 100 TYR A CA 1
ATOM 758 C C . TYR A 1 100 ? -5.328 -15.242 0.823 1 93.81 100 TYR A C 1
ATOM 760 O O . TYR A 1 100 ? -4.328 -14.906 1.467 1 93.81 100 TYR A O 1
ATOM 768 N N . ARG A 1 101 ? -5.402 -15.898 -0.36 1 96.62 101 ARG A N 1
ATOM 769 C CA . ARG A 1 101 ? -4.148 -16.25 -1.014 1 96.62 101 ARG A CA 1
ATOM 770 C C . ARG A 1 101 ? -4.102 -15.719 -2.441 1 96.62 101 ARG A C 1
ATOM 772 O O . ARG A 1 101 ? -5.094 -15.805 -3.172 1 96.62 101 ARG A O 1
ATOM 779 N N . THR A 1 102 ? -3.012 -15.133 -2.766 1 98.06 102 THR A N 1
ATOM 780 C CA . THR A 1 102 ? -2.723 -14.688 -4.125 1 98.06 102 THR A CA 1
ATOM 781 C C . THR A 1 102 ? -1.283 -15.023 -4.508 1 98.06 102 THR A C 1
ATOM 783 O O . THR A 1 102 ? -0.363 -14.836 -3.709 1 98.06 102 THR A O 1
ATOM 786 N N . TYR A 1 103 ? -1.119 -15.531 -5.684 1 98.62 103 TYR A N 1
ATOM 787 C CA . TYR A 1 103 ? 0.239 -15.766 -6.164 1 98.62 103 TYR A CA 1
ATOM 788 C C . TYR A 1 103 ? 0.719 -14.602 -7.023 1 98.62 103 TYR A C 1
ATOM 790 O O . TYR A 1 103 ? -0.001 -14.141 -7.914 1 98.62 103 TYR A O 1
ATOM 798 N N . ILE A 1 104 ? 1.915 -14.219 -6.762 1 98.81 104 ILE A N 1
ATOM 799 C CA . ILE A 1 104 ? 2.545 -13.102 -7.453 1 98.81 104 ILE A CA 1
ATOM 800 C C . ILE 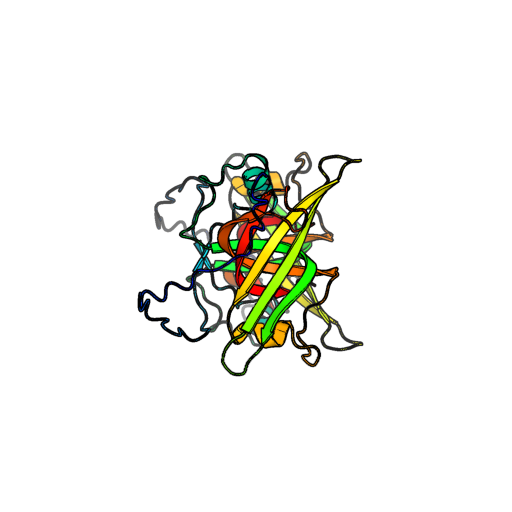A 1 104 ? 3.697 -13.609 -8.32 1 98.81 104 ILE A C 1
ATOM 802 O O . ILE A 1 104 ? 4.617 -14.258 -7.816 1 98.81 104 ILE A O 1
ATOM 806 N N . ILE A 1 105 ? 3.631 -13.242 -9.547 1 98.69 105 ILE A N 1
ATOM 807 C CA . ILE A 1 105 ? 4.746 -13.547 -10.438 1 98.69 105 ILE A CA 1
ATOM 808 C C . ILE A 1 105 ? 5.652 -12.32 -10.562 1 98.69 105 ILE A C 1
ATOM 810 O O . ILE A 1 105 ? 5.191 -11.227 -10.883 1 98.69 105 ILE A O 1
ATOM 814 N N . CYS A 1 106 ? 6.895 -12.523 -10.281 1 98.38 106 CYS A N 1
ATOM 815 C CA . CYS A 1 106 ? 7.938 -11.516 -10.438 1 98.38 106 CYS A CA 1
ATOM 816 C C . CYS A 1 106 ? 8.859 -11.867 -11.602 1 98.38 106 CYS A C 1
ATOM 818 O O . CYS A 1 106 ? 9.734 -12.719 -11.469 1 98.38 106 CYS A O 1
ATOM 820 N N . GLU A 1 107 ? 8.633 -11.094 -12.625 1 97.88 107 GLU A N 1
ATOM 821 C CA . GLU A 1 107 ? 9.422 -11.352 -13.828 1 97.88 107 GLU A CA 1
ATOM 822 C C . GLU A 1 107 ? 10.312 -10.156 -14.164 1 97.88 107 GLU A C 1
ATOM 824 O O . GLU A 1 107 ? 9.852 -9.016 -14.195 1 97.88 107 GLU A O 1
ATOM 829 N N . GLY A 1 108 ? 11.641 -10.5 -14.422 1 96.62 108 GLY A N 1
ATOM 830 C CA . GLY A 1 108 ? 12.586 -9.461 -14.812 1 96.62 108 GLY A CA 1
ATOM 831 C C . GLY A 1 108 ? 13.75 -9.328 -13.852 1 96.62 108 GLY A C 1
ATOM 832 O O . GLY A 1 108 ? 13.602 -9.562 -12.648 1 96.62 108 GLY A O 1
ATOM 833 N N . LEU A 1 109 ? 14.867 -8.852 -14.352 1 96.06 109 LEU A N 1
ATOM 834 C CA . LEU A 1 109 ? 16.109 -8.75 -13.586 1 96.06 109 LEU A CA 1
ATOM 835 C C . LEU A 1 109 ? 15.953 -7.77 -12.43 1 96.06 109 LEU A C 1
ATOM 837 O O . LEU A 1 109 ? 16.688 -7.859 -11.438 1 96.06 109 LEU A O 1
ATOM 841 N N . GLN A 1 110 ? 15.016 -6.895 -12.508 1 93.94 110 GLN A N 1
ATOM 842 C CA . GLN A 1 110 ? 14.828 -5.871 -11.484 1 93.94 110 GLN A CA 1
ATOM 843 C C . GLN A 1 110 ? 14.375 -6.492 -10.164 1 93.94 110 GLN A C 1
ATOM 845 O O . GLN A 1 110 ? 14.508 -5.875 -9.109 1 93.94 110 GLN A O 1
ATOM 850 N N . PHE A 1 111 ? 13.867 -7.695 -10.211 1 96.81 111 PHE A N 1
ATOM 851 C CA . PHE A 1 111 ? 13.344 -8.32 -9 1 96.81 111 PHE A CA 1
ATOM 852 C C . PHE A 1 111 ? 14.398 -9.227 -8.367 1 96.81 111 PHE A C 1
ATOM 854 O O . PHE A 1 111 ? 14.227 -9.68 -7.23 1 96.81 111 PHE A O 1
ATOM 861 N N . ARG A 1 112 ? 15.445 -9.469 -9.031 1 96.94 112 ARG A N 1
ATOM 862 C CA . ARG A 1 112 ? 16.422 -10.469 -8.617 1 96.94 112 ARG A CA 1
ATOM 863 C C . ARG A 1 112 ? 16.953 -10.172 -7.219 1 96.94 112 ARG A C 1
ATOM 865 O O . ARG A 1 112 ? 17.062 -11.07 -6.383 1 96.94 112 ARG A O 1
ATOM 872 N N . SER A 1 113 ? 17.219 -8.922 -6.934 1 95.31 113 SER A N 1
ATOM 873 C CA . SER A 1 113 ? 17.812 -8.539 -5.66 1 95.31 113 SER A CA 1
ATOM 874 C C . SER A 1 113 ? 16.875 -8.82 -4.496 1 95.31 113 SER A C 1
ATOM 876 O O . SER A 1 113 ? 17.312 -8.992 -3.357 1 95.31 113 SER A O 1
ATOM 878 N N . LEU A 1 114 ? 15.633 -8.883 -4.758 1 96.56 114 LEU A N 1
ATOM 879 C CA . LEU A 1 114 ? 14.648 -9.117 -3.709 1 96.56 114 LEU A CA 1
ATOM 880 C C . LEU A 1 114 ? 14.656 -10.578 -3.273 1 96.56 114 LEU A C 1
ATOM 882 O O . LEU A 1 114 ? 14.094 -10.922 -2.232 1 96.56 114 LEU A O 1
ATOM 886 N N . PHE A 1 115 ? 15.32 -11.391 -4.066 1 96.75 115 PHE A N 1
ATOM 887 C CA . PHE A 1 115 ? 15.195 -12.812 -3.777 1 96.75 115 PHE A CA 1
ATOM 888 C C . PHE A 1 115 ? 16.562 -13.477 -3.705 1 96.75 115 PHE A C 1
ATOM 890 O O . PHE A 1 115 ? 16.656 -14.688 -3.502 1 96.75 115 PHE A O 1
ATOM 897 N N . ASP A 1 116 ? 17.547 -12.719 -3.916 1 92.88 116 ASP A N 1
ATOM 898 C CA . ASP A 1 116 ? 18.922 -13.18 -3.775 1 92.88 116 ASP A CA 1
ATOM 899 C C . ASP A 1 116 ? 19.328 -13.289 -2.305 1 92.88 116 ASP A C 1
ATOM 901 O O . ASP A 1 116 ? 19.188 -12.32 -1.549 1 92.88 116 ASP A O 1
ATOM 905 N N . SER A 1 117 ? 19.844 -14.398 -1.935 1 89.31 117 SER A N 1
ATOM 906 C CA . SER A 1 117 ? 20.141 -14.688 -0.537 1 89.31 117 SER A CA 1
ATOM 907 C C . SER A 1 117 ? 21.234 -13.766 -0.008 1 89.31 117 SER A C 1
ATOM 909 O O . SER A 1 117 ? 21.344 -13.555 1.201 1 89.31 117 SER A O 1
ATOM 911 N N . GLN A 1 118 ? 21.953 -13.172 -0.817 1 90.56 118 GLN A N 1
ATOM 912 C CA . GLN A 1 118 ? 23.078 -12.328 -0.396 1 90.56 118 GLN A CA 1
ATOM 913 C C . GLN A 1 118 ? 22.672 -10.859 -0.397 1 90.56 118 GLN A C 1
ATOM 915 O O . GLN A 1 118 ? 23.453 -10 0.024 1 90.56 118 GLN A O 1
ATOM 920 N N . SER A 1 119 ? 21.516 -10.648 -0.816 1 91.5 119 SER A N 1
ATOM 921 C CA . SER A 1 119 ? 21.094 -9.258 -0.939 1 91.5 119 SER A CA 1
ATOM 922 C C . SER A 1 119 ? 20.578 -8.719 0.391 1 91.5 119 SER A C 1
ATOM 924 O O . SER A 1 119 ? 19.781 -9.375 1.065 1 91.5 119 SER A O 1
ATOM 926 N N . PRO A 1 120 ? 20.922 -7.527 0.759 1 86.56 120 PRO A N 1
ATOM 927 C CA . PRO A 1 120 ? 20.375 -6.895 1.959 1 86.56 120 PRO A CA 1
ATOM 928 C C . PRO A 1 120 ? 18.875 -6.598 1.836 1 86.56 120 PRO A C 1
ATOM 930 O O . PRO A 1 120 ? 18.188 -6.418 2.848 1 86.56 120 PRO A O 1
ATOM 933 N N . SER A 1 121 ? 18.375 -6.578 0.674 1 87.69 121 SER A N 1
ATOM 934 C CA . SER A 1 121 ? 16.969 -6.266 0.434 1 87.69 121 SER A CA 1
ATOM 935 C C . SER A 1 121 ? 16.141 -7.531 0.284 1 87.69 121 SER A C 1
ATOM 937 O O . SER A 1 121 ? 14.953 -7.465 -0.055 1 87.69 121 SER A O 1
ATOM 939 N N . ARG A 1 122 ? 16.703 -8.609 0.579 1 94.5 122 ARG A N 1
ATOM 940 C CA . ARG A 1 122 ? 16.031 -9.891 0.348 1 94.5 122 ARG A CA 1
ATOM 941 C C . ARG A 1 122 ? 14.727 -9.977 1.126 1 94.5 122 ARG A C 1
ATOM 943 O O . ARG A 1 122 ? 14.688 -9.68 2.322 1 94.5 122 ARG A O 1
ATOM 950 N N . LEU A 1 123 ? 13.82 -10.445 0.441 1 95.81 123 LEU A N 1
ATOM 951 C CA . LEU A 1 123 ? 12.531 -10.727 1.062 1 95.81 123 LEU A CA 1
ATOM 952 C C . LEU A 1 123 ? 12.5 -12.141 1.632 1 95.81 123 LEU A C 1
ATOM 954 O O . LEU A 1 123 ? 13.086 -13.055 1.059 1 95.81 123 LEU A O 1
ATOM 958 N N . LYS A 1 124 ? 11.734 -12.258 2.715 1 95.38 124 LYS A N 1
ATOM 959 C CA . LYS A 1 124 ? 11.625 -13.547 3.383 1 95.38 124 LYS A CA 1
ATOM 960 C C . LYS A 1 124 ? 10.18 -13.859 3.75 1 95.38 124 LYS A C 1
ATOM 962 O O . LYS A 1 124 ? 9.352 -12.953 3.867 1 95.38 124 LYS A O 1
ATOM 967 N N . SER A 1 125 ? 10.016 -15.141 3.904 1 95.69 125 SER A N 1
ATOM 968 C CA . SER A 1 125 ? 8.719 -15.57 4.414 1 95.69 125 SER A CA 1
ATOM 969 C C . SER A 1 125 ? 8.398 -14.891 5.742 1 95.69 125 SER A C 1
ATOM 971 O O . SER A 1 125 ? 9.273 -14.711 6.586 1 95.69 125 SER A O 1
ATOM 973 N N . GLY A 1 126 ? 7.137 -14.516 5.871 1 94.12 126 GLY A N 1
ATOM 974 C CA . GLY A 1 126 ? 6.691 -13.898 7.109 1 94.12 126 GLY A CA 1
ATOM 975 C C . GLY A 1 126 ? 6.73 -12.383 7.07 1 94.12 126 GLY A C 1
ATOM 976 O O . GLY A 1 126 ? 6.129 -11.719 7.914 1 94.12 126 GLY A O 1
ATOM 977 N N . GLN A 1 127 ? 7.453 -11.836 6.137 1 92.69 127 GLN A N 1
ATOM 978 C CA . GLN A 1 127 ? 7.512 -10.383 6.012 1 92.69 127 GLN A CA 1
ATOM 979 C C . GLN A 1 127 ? 6.254 -9.836 5.344 1 92.69 127 GLN A C 1
ATOM 981 O O . GLN A 1 127 ? 5.715 -10.461 4.426 1 92.69 127 GLN A O 1
ATOM 986 N N . THR A 1 128 ? 5.824 -8.672 5.855 1 93.38 128 THR A N 1
ATOM 987 C CA . THR A 1 128 ? 4.684 -7.988 5.258 1 93.38 128 THR A CA 1
ATOM 988 C C . THR A 1 128 ? 5.133 -7.078 4.117 1 93.38 128 THR A C 1
ATOM 990 O O . THR A 1 128 ? 6.086 -6.309 4.266 1 93.38 128 THR A O 1
ATOM 993 N N . VAL A 1 129 ? 4.453 -7.207 2.973 1 95.88 129 VAL A N 1
ATOM 994 C CA . VAL A 1 129 ? 4.867 -6.426 1.813 1 95.88 129 VAL A CA 1
ATOM 995 C C . VAL A 1 129 ? 3.646 -5.77 1.171 1 95.88 129 VAL A C 1
ATOM 997 O O . VAL A 1 129 ? 2.51 -6.176 1.424 1 95.88 129 VAL A O 1
ATOM 1000 N N . MET A 1 130 ? 3.896 -4.762 0.42 1 96.06 130 MET A N 1
ATOM 1001 C CA . MET A 1 130 ? 2.984 -4.145 -0.539 1 96.06 130 MET A CA 1
ATOM 1002 C C . MET A 1 130 ? 3.426 -4.43 -1.971 1 96.06 130 MET A C 1
ATOM 1004 O O . MET A 1 130 ? 4.617 -4.363 -2.281 1 96.06 130 MET A O 1
ATOM 1008 N N . VAL A 1 131 ? 2.449 -4.719 -2.783 1 97.25 131 VAL A N 1
ATOM 1009 C CA . VAL A 1 131 ? 2.762 -5.102 -4.156 1 97.25 131 VAL A CA 1
ATOM 1010 C C . VAL A 1 131 ? 1.93 -4.266 -5.129 1 97.25 131 VAL A C 1
ATOM 1012 O O . VAL A 1 131 ? 0.701 -4.227 -5.027 1 97.25 131 VAL A O 1
ATOM 1015 N N . LEU A 1 132 ? 2.588 -3.57 -6.008 1 96.75 132 LEU A N 1
ATOM 1016 C CA . LEU A 1 132 ? 1.968 -3.035 -7.219 1 96.75 132 LEU A CA 1
ATOM 1017 C C . LEU A 1 132 ? 1.917 -4.094 -8.312 1 96.75 132 LEU A C 1
ATOM 1019 O O . LEU A 1 132 ? 2.953 -4.625 -8.719 1 96.75 132 LEU A O 1
ATOM 1023 N N . ALA A 1 133 ? 0.668 -4.352 -8.742 1 97.88 133 ALA A N 1
ATOM 1024 C CA . ALA A 1 133 ? 0.565 -5.508 -9.633 1 97.88 133 ALA A CA 1
ATOM 1025 C C . ALA A 1 133 ? -0.514 -5.297 -10.688 1 97.88 133 ALA A C 1
ATOM 1027 O O . ALA A 1 133 ? -1.356 -4.406 -10.555 1 97.88 133 ALA A O 1
ATOM 1028 N N . THR A 1 134 ? -0.416 -6.141 -11.688 1 97.38 134 THR A N 1
ATOM 1029 C CA . THR A 1 134 ? -1.506 -6.305 -12.641 1 97.38 134 THR A CA 1
ATOM 1030 C C . THR A 1 134 ? -2.145 -7.684 -12.508 1 97.38 134 THR A C 1
ATOM 1032 O O . THR A 1 134 ? -1.455 -8.664 -12.234 1 97.38 134 THR A O 1
ATOM 1035 N N . TYR A 1 135 ? -3.428 -7.676 -12.703 1 98.12 135 TYR A N 1
ATOM 1036 C CA . TYR A 1 135 ? -4.164 -8.93 -12.617 1 98.12 135 TYR A CA 1
ATOM 1037 C C . TYR A 1 135 ? -3.947 -9.781 -13.859 1 98.12 135 TYR A C 1
ATOM 1039 O O . TYR A 1 135 ? -4.117 -9.305 -14.984 1 98.12 135 TYR A O 1
ATOM 1047 N N . GLU A 1 136 ? -3.586 -11.039 -13.68 1 97.5 136 GLU A N 1
ATOM 1048 C CA . GLU A 1 136 ? -3.328 -11.938 -14.805 1 97.5 136 GLU A CA 1
ATOM 1049 C C . GLU A 1 136 ? -4.48 -12.914 -15.008 1 97.5 136 GLU A C 1
ATOM 1051 O O . GLU A 1 136 ? -4.715 -13.383 -16.125 1 97.5 136 GLU A O 1
ATOM 1056 N N . GLY A 1 137 ? -5.07 -13.273 -13.875 1 97.62 137 GLY A N 1
ATOM 1057 C CA . GLY A 1 137 ? -6.176 -14.219 -13.977 1 97.62 137 GLY A CA 1
ATOM 1058 C C . GLY A 1 137 ? -6.227 -15.211 -12.828 1 97.62 137 GLY A C 1
ATOM 1059 O O . GLY A 1 137 ? -5.625 -14.977 -11.781 1 97.62 137 GLY A O 1
ATOM 1060 N N . LEU A 1 138 ? -7.059 -16.219 -13.055 1 97.5 138 LEU A N 1
ATOM 1061 C CA . LEU A 1 138 ? -7.207 -17.281 -12.07 1 97.5 138 LEU A CA 1
ATOM 1062 C C . LEU A 1 138 ? -6.363 -18.5 -12.445 1 97.5 138 LEU A C 1
ATOM 1064 O O . LEU A 1 138 ? -6.289 -18.859 -13.625 1 97.5 138 LEU A O 1
ATOM 1068 N N . GLY A 1 139 ? -5.652 -18.938 -11.469 1 95.75 139 GLY A N 1
ATOM 1069 C CA . GLY A 1 139 ? -4.938 -20.203 -11.594 1 95.75 139 GLY A CA 1
ATOM 1070 C C . GLY A 1 139 ? -5.434 -21.266 -10.633 1 95.75 139 GLY A C 1
ATOM 1071 O O . GLY A 1 139 ? -6.531 -21.141 -10.078 1 95.75 139 GLY A O 1
ATOM 1072 N N . MET A 1 140 ? -4.691 -22.328 -10.641 1 94.62 140 MET A N 1
ATOM 1073 C CA . MET A 1 140 ? -4.953 -23.406 -9.703 1 94.62 140 MET A CA 1
ATOM 1074 C C . MET A 1 140 ? -3.824 -23.531 -8.68 1 94.62 140 MET A C 1
ATOM 1076 O O . MET A 1 140 ? -2.648 -23.438 -9.039 1 94.62 140 MET A O 1
ATOM 1080 N N . ASP A 1 141 ? -4.242 -23.719 -7.48 1 94.75 141 ASP A N 1
ATOM 1081 C CA . ASP A 1 141 ? -3.256 -23.922 -6.418 1 94.75 141 ASP A CA 1
ATOM 1082 C C . ASP A 1 141 ? -2.496 -25.219 -6.605 1 94.75 141 ASP A C 1
ATOM 1084 O O . ASP A 1 141 ? -2.857 -26.047 -7.453 1 94.75 141 ASP A O 1
ATOM 1088 N N . TYR A 1 142 ? -1.543 -25.391 -5.809 1 92.44 142 TYR A N 1
ATOM 1089 C CA . TYR A 1 142 ? -0.673 -26.562 -5.922 1 92.44 142 TYR A CA 1
ATOM 1090 C C . TYR A 1 142 ? -1.419 -27.828 -5.551 1 92.44 142 TYR A C 1
ATOM 1092 O O . TYR A 1 142 ? -0.997 -28.938 -5.91 1 92.44 142 TYR A O 1
ATOM 1100 N N . ASP A 1 143 ? -2.527 -27.656 -4.898 1 91.44 143 ASP A N 1
ATOM 1101 C CA . ASP A 1 143 ? -3.328 -28.828 -4.566 1 91.44 143 ASP A CA 1
ATOM 1102 C C . ASP A 1 143 ? -4.086 -29.344 -5.789 1 91.44 143 ASP A C 1
ATOM 1104 O O . ASP A 1 143 ? -4.711 -30.406 -5.738 1 91.44 143 ASP A O 1
ATOM 1108 N N . GLY A 1 144 ? -4.176 -28.656 -6.859 1 92.06 144 GLY A N 1
ATOM 1109 C CA . GLY A 1 144 ? -4.789 -29.047 -8.117 1 92.06 144 GLY A CA 1
ATOM 1110 C C . GLY A 1 144 ? -6.289 -28.828 -8.141 1 92.06 144 GLY A C 1
ATOM 1111 O O . GLY A 1 144 ? -6.957 -29.172 -9.125 1 92.06 144 GLY A O 1
ATOM 1112 N N . LYS A 1 145 ? -6.871 -28.203 -7.133 1 93.62 145 LYS A N 1
ATOM 1113 C CA . LYS A 1 145 ? -8.32 -28.109 -7.039 1 93.62 145 LYS A CA 1
ATOM 1114 C C . LYS A 1 145 ? -8.75 -26.672 -6.707 1 93.62 145 LYS A C 1
ATOM 1116 O O . LYS A 1 145 ? -9.742 -26.172 -7.254 1 93.62 145 LYS A O 1
A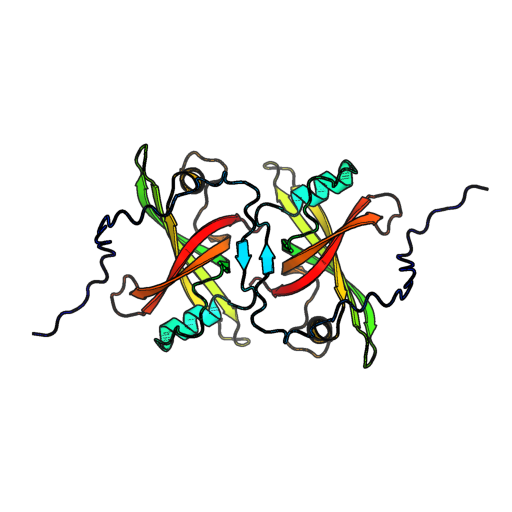TOM 1121 N N . THR A 1 146 ? -8.008 -26.062 -5.945 1 94.88 146 THR A N 1
ATOM 1122 C CA . THR A 1 146 ? -8.422 -24.781 -5.41 1 94.88 146 THR A CA 1
ATOM 1123 C C . THR A 1 146 ? -8.047 -23.641 -6.363 1 94.88 146 THR A C 1
ATOM 1125 O O . THR A 1 146 ? -6.863 -23.438 -6.652 1 94.88 146 THR A O 1
ATOM 1128 N N . PRO A 1 147 ? -9 -22.891 -6.824 1 96.62 147 PRO A N 1
ATOM 1129 C CA . PRO A 1 147 ? -8.688 -21.719 -7.633 1 96.62 147 PRO A CA 1
ATOM 1130 C C . PRO A 1 147 ? -8.008 -20.609 -6.828 1 96.62 147 PRO A C 1
ATOM 1132 O O . PRO A 1 147 ? -8.352 -20.391 -5.664 1 96.62 147 PRO A O 1
ATOM 1135 N N . VAL A 1 148 ? -7.031 -19.969 -7.477 1 97.44 148 VAL A N 1
ATOM 1136 C CA . VAL A 1 148 ? -6.305 -18.891 -6.816 1 97.44 148 VAL A CA 1
ATOM 1137 C C . VAL A 1 148 ? -6.031 -17.75 -7.809 1 97.44 148 VAL A C 1
ATOM 1139 O O . VAL A 1 148 ? -5.758 -18.016 -8.984 1 97.44 148 VAL A O 1
ATOM 1142 N N . PRO A 1 149 ? -6.129 -16.562 -7.324 1 98.25 149 PRO A N 1
ATOM 1143 C CA . PRO A 1 149 ? -5.746 -15.461 -8.211 1 98.25 149 PRO A CA 1
ATOM 1144 C C . PRO A 1 149 ? -4.242 -15.398 -8.469 1 98.25 149 PRO A C 1
ATOM 1146 O O . PRO A 1 149 ? -3.447 -15.703 -7.57 1 98.25 149 PRO A O 1
ATOM 1149 N N . VAL A 1 150 ? -3.912 -14.938 -9.656 1 98.62 150 VAL A N 1
ATOM 1150 C CA . VAL A 1 150 ? -2.525 -14.734 -10.062 1 98.62 150 VAL A CA 1
ATOM 1151 C C . VAL A 1 150 ? -2.33 -13.312 -10.562 1 98.62 150 VAL A C 1
ATOM 1153 O O . VAL A 1 150 ? -3.131 -12.805 -11.352 1 98.62 150 VAL A O 1
ATOM 1156 N N . VAL A 1 151 ? -1.284 -12.68 -10.047 1 98.56 151 VAL A N 1
ATOM 1157 C CA . VAL A 1 151 ? -0.964 -11.32 -10.484 1 98.56 151 VAL A CA 1
ATOM 1158 C C . VAL A 1 151 ? 0.5 -11.242 -10.906 1 98.56 151 VAL A C 1
ATOM 1160 O O . VAL A 1 151 ? 1.304 -12.109 -10.547 1 98.56 151 VAL A O 1
ATOM 1163 N N . GLN A 1 152 ? 0.775 -10.195 -11.695 1 98.44 152 GLN A N 1
ATOM 1164 C CA . GLN A 1 152 ? 2.143 -9.859 -12.078 1 98.44 152 GLN A CA 1
ATOM 1165 C C . GLN A 1 152 ? 2.646 -8.648 -11.305 1 98.44 152 GLN A C 1
ATOM 1167 O O . GLN A 1 152 ? 2.016 -7.586 -11.328 1 98.44 152 GLN A O 1
ATOM 1172 N N . ALA A 1 153 ? 3.795 -8.844 -10.727 1 98.31 153 ALA A N 1
ATOM 1173 C CA . ALA A 1 153 ? 4.352 -7.734 -9.961 1 98.31 153 ALA A CA 1
ATOM 1174 C C . ALA A 1 153 ? 4.961 -6.684 -10.883 1 98.31 153 ALA A C 1
ATOM 1176 O O . ALA A 1 153 ? 5.695 -7.016 -11.812 1 98.31 153 ALA A O 1
ATOM 1177 N N . LEU A 1 154 ? 4.617 -5.461 -10.555 1 96.31 154 LEU A N 1
ATOM 1178 C CA . LEU A 1 154 ? 5.32 -4.324 -11.148 1 96.31 154 LEU A CA 1
ATOM 1179 C C . LEU A 1 154 ? 6.387 -3.793 -10.195 1 96.31 154 LEU A C 1
ATOM 1181 O O . LEU A 1 154 ? 7.445 -3.34 -10.641 1 96.31 154 LEU A O 1
ATOM 1185 N N . SER A 1 155 ? 6.059 -3.84 -8.938 1 95.5 155 SER A N 1
ATOM 1186 C CA . SER A 1 155 ? 6.973 -3.422 -7.879 1 95.5 155 SER A CA 1
ATOM 1187 C C . SER A 1 155 ? 6.555 -3.998 -6.531 1 95.5 155 SER A C 1
ATOM 1189 O O . SER A 1 155 ? 5.375 -4.277 -6.309 1 95.5 155 SER A O 1
ATOM 1191 N N . ILE A 1 156 ? 7.551 -4.184 -5.668 1 96.19 156 ILE A N 1
ATOM 1192 C CA . ILE A 1 156 ? 7.309 -4.703 -4.328 1 96.19 156 ILE A CA 1
ATOM 1193 C C . ILE A 1 156 ? 8.094 -3.881 -3.309 1 96.19 156 ILE A C 1
ATOM 1195 O O . ILE A 1 156 ? 9.25 -3.531 -3.545 1 96.19 156 ILE A O 1
ATOM 1199 N N . ARG A 1 157 ? 7.375 -3.594 -2.225 1 91.25 157 ARG A N 1
ATOM 1200 C CA . ARG A 1 157 ? 8.094 -2.967 -1.121 1 91.25 157 ARG A CA 1
ATOM 1201 C C . ARG A 1 157 ? 7.695 -3.584 0.215 1 91.25 157 ARG A C 1
ATOM 1203 O O . ARG A 1 157 ? 6.559 -4.02 0.386 1 91.25 157 ARG A O 1
ATOM 1210 N N . ARG A 1 158 ? 8.656 -3.59 1.115 1 90.69 158 ARG A N 1
ATOM 1211 C CA . ARG A 1 158 ? 8.406 -4.062 2.471 1 90.69 158 ARG A CA 1
ATOM 1212 C C . ARG A 1 158 ? 7.602 -3.039 3.268 1 90.69 158 ARG A C 1
ATOM 1214 O O . ARG A 1 158 ? 7.836 -1.834 3.146 1 90.69 158 ARG A O 1
ATOM 1221 N N . ILE A 1 159 ? 6.691 -3.58 4.047 1 86.69 159 ILE A N 1
ATOM 1222 C CA . ILE A 1 159 ? 5.984 -2.777 5.039 1 86.69 159 ILE A CA 1
ATOM 1223 C C . ILE A 1 159 ? 6.574 -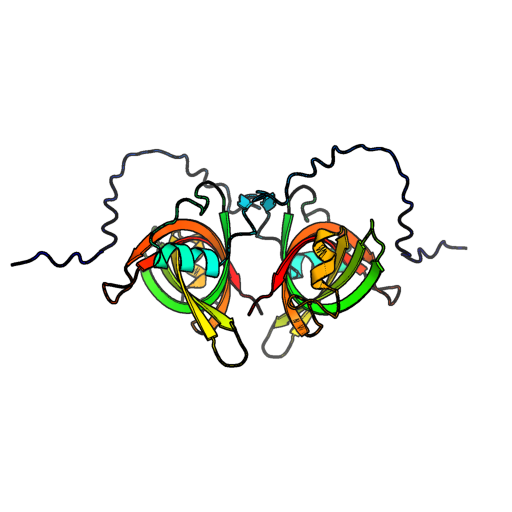3.033 6.426 1 86.69 159 ILE A C 1
ATOM 1225 O O . ILE A 1 159 ? 6.746 -4.184 6.828 1 86.69 159 ILE A O 1
ATOM 1229 N N . TYR A 1 160 ? 6.992 -1.982 7.133 1 75.44 160 TYR A N 1
ATOM 1230 C CA . TYR A 1 160 ? 7.66 -2.148 8.422 1 75.44 160 TYR A CA 1
ATOM 1231 C C . TYR A 1 160 ? 6.711 -1.826 9.57 1 75.44 160 TYR A C 1
ATOM 1233 O O . TYR A 1 160 ? 5.805 -1.006 9.422 1 75.44 160 TYR A O 1
ATOM 1241 N N . MET B 1 1 ? 10.422 42.719 19.141 1 25.23 1 MET B N 1
ATOM 1242 C CA . MET B 1 1 ? 9.031 42.281 19.156 1 25.23 1 MET B CA 1
ATOM 1243 C C . MET B 1 1 ? 8.773 41.25 18.047 1 25.23 1 MET B C 1
ATOM 1245 O O . MET B 1 1 ? 8.266 41.625 16.984 1 25.23 1 MET B O 1
ATOM 1249 N N . LYS B 1 2 ? 9.445 40.281 17.766 1 27.2 2 LYS B N 1
ATOM 1250 C CA . LYS B 1 2 ? 9.547 39.438 16.578 1 27.2 2 LYS B CA 1
ATOM 1251 C C . LYS B 1 2 ? 8.344 38.5 16.469 1 27.2 2 LYS B C 1
ATOM 1253 O O . LYS B 1 2 ? 7.879 37.969 17.469 1 27.2 2 LYS B O 1
ATOM 1258 N N . ARG B 1 3 ? 7.48 38.469 15.352 1 30.64 3 ARG B N 1
ATOM 1259 C CA . ARG B 1 3 ? 6.207 37.875 14.953 1 30.64 3 ARG B CA 1
ATOM 1260 C C . ARG B 1 3 ? 6.324 36.344 14.852 1 30.64 3 ARG B C 1
ATOM 1262 O O . ARG B 1 3 ? 7.191 35.844 14.141 1 30.64 3 ARG B O 1
ATOM 1269 N N . PHE B 1 4 ? 6.125 35.562 15.703 1 26.92 4 PHE B N 1
ATOM 1270 C CA . PHE B 1 4 ? 5.941 34.125 15.906 1 26.92 4 PHE B CA 1
ATOM 1271 C C . PHE B 1 4 ? 4.93 33.562 14.914 1 26.92 4 PHE B C 1
ATOM 1273 O O . PHE B 1 4 ? 3.779 34 14.875 1 26.92 4 PHE B O 1
ATOM 1280 N N . PHE B 1 5 ? 5.371 32.969 13.734 1 27.09 5 PHE B N 1
ATOM 1281 C CA . PHE B 1 5 ? 4.758 32.344 12.578 1 27.09 5 PHE B CA 1
ATOM 1282 C C . PHE B 1 5 ? 4.031 31.047 12.992 1 27.09 5 PHE B C 1
ATOM 1284 O O . PHE B 1 5 ? 4.664 30.047 13.305 1 27.09 5 PHE B O 1
ATOM 1291 N N . PHE B 1 6 ? 2.984 30.953 13.812 1 30.38 6 PHE B N 1
ATOM 1292 C CA . PHE B 1 6 ? 1.853 30.047 13.969 1 30.38 6 PHE B CA 1
ATOM 1293 C C . PHE B 1 6 ? 1.412 29.5 12.617 1 30.38 6 PHE B C 1
ATOM 1295 O O . PHE B 1 6 ? 0.849 30.234 11.797 1 30.38 6 PHE B O 1
ATOM 1302 N N . VAL B 1 7 ? 2.096 28.688 12.008 1 31.67 7 VAL B N 1
ATOM 1303 C CA . VAL B 1 7 ? 1.784 28.141 10.688 1 31.67 7 VAL B CA 1
ATOM 1304 C C . VAL B 1 7 ? 0.386 27.531 10.695 1 31.67 7 VAL B C 1
ATOM 1306 O O . VAL B 1 7 ? 0.188 26.422 11.219 1 31.67 7 VAL B O 1
ATOM 1309 N N . CYS B 1 8 ? -0.692 28.047 11.25 1 32 8 CYS B N 1
ATOM 1310 C CA . CYS B 1 8 ? -2.135 27.984 11.047 1 32 8 CYS B CA 1
ATOM 1311 C C . CYS B 1 8 ? -2.469 27.781 9.578 1 32 8 CYS B C 1
ATOM 1313 O O . CYS B 1 8 ? -2.096 28.609 8.734 1 32 8 CYS B O 1
ATOM 1315 N N . VAL B 1 9 ? -2.553 26.594 9.008 1 32.62 9 VAL B N 1
ATOM 1316 C CA . VAL B 1 9 ? -3.271 26.406 7.754 1 32.62 9 VAL B CA 1
ATOM 1317 C C . VAL B 1 9 ? -4.449 27.375 7.688 1 32.62 9 VAL B C 1
ATOM 1319 O O . VAL B 1 9 ? -5.465 27.172 8.359 1 32.62 9 VAL B O 1
ATOM 1322 N N . SER B 1 10 ? -4.316 28.562 7.938 1 29.84 10 SER B N 1
ATOM 1323 C CA . SER B 1 10 ? -5.215 29.531 7.297 1 29.84 10 SER B CA 1
ATOM 1324 C C . SER B 1 10 ? -5.32 29.266 5.797 1 29.84 10 SER B C 1
ATOM 1326 O O . SER B 1 10 ? -4.398 29.578 5.043 1 29.84 10 SER B O 1
ATOM 1328 N N . ILE B 1 11 ? -5.707 28.141 5.438 1 31.67 11 ILE B N 1
ATOM 1329 C CA . ILE B 1 11 ? -6.32 28.031 4.117 1 31.67 11 ILE B CA 1
ATOM 1330 C C . ILE B 1 11 ? -7.145 29.281 3.822 1 31.67 11 ILE B C 1
ATOM 1332 O O . ILE B 1 11 ? -8.148 29.547 4.488 1 31.67 11 ILE B O 1
ATOM 1336 N N . LEU B 1 12 ? -6.543 30.406 3.617 1 27.73 12 LEU B N 1
ATOM 1337 C CA . LEU B 1 12 ? -7.223 31.297 2.691 1 27.73 12 LEU B CA 1
ATOM 1338 C C . LEU B 1 12 ? -7.941 30.516 1.601 1 27.73 12 LEU B C 1
ATOM 1340 O O . LEU B 1 12 ? -7.297 29.922 0.736 1 27.73 12 LEU B O 1
ATOM 1344 N N . LEU B 1 13 ? -9.078 30.031 1.988 1 29.67 13 LEU B N 1
ATOM 1345 C CA . LEU B 1 13 ? -10.156 29.719 1.057 1 29.67 13 LEU B CA 1
ATOM 1346 C C . LEU B 1 13 ? -10.336 30.844 0.043 1 29.67 13 LEU B C 1
ATOM 1348 O O . LEU B 1 13 ? -11.055 31.812 0.309 1 29.67 13 LEU B O 1
ATOM 1352 N N . PHE B 1 14 ? -9.328 31.547 -0.408 1 29.33 14 PHE B N 1
ATOM 1353 C CA . PHE B 1 14 ? -9.727 32.156 -1.663 1 29.33 14 PHE B CA 1
ATOM 1354 C C . PHE B 1 14 ? -10.438 31.156 -2.566 1 29.33 14 PHE B C 1
ATOM 1356 O O . PHE B 1 14 ? -9.828 30.188 -3.02 1 29.33 14 PHE B O 1
ATOM 1363 N N . ALA B 1 15 ? -11.766 31.078 -2.41 1 28.44 15 ALA B N 1
ATOM 1364 C CA . ALA B 1 15 ? -12.82 30.578 -3.289 1 28.44 15 ALA B CA 1
ATOM 1365 C C . ALA B 1 15 ? -12.547 30.953 -4.742 1 28.44 15 ALA B C 1
ATOM 1367 O O . ALA B 1 15 ? -13.055 31.969 -5.23 1 28.44 15 ALA B O 1
ATOM 1368 N N . GLY B 1 16 ? -11.422 31.422 -5.16 1 28.72 16 GLY B N 1
ATOM 1369 C CA . GLY B 1 16 ? -11.578 31.375 -6.605 1 28.72 16 GLY B CA 1
ATOM 1370 C C . GLY B 1 16 ? -12.203 30.094 -7.102 1 28.72 16 GLY B C 1
ATOM 1371 O O . GLY B 1 16 ? -11.875 29 -6.617 1 28.72 16 GLY B O 1
ATOM 1372 N N . SER B 1 17 ? -13.477 30.203 -7.594 1 28.48 17 SER B N 1
ATOM 1373 C CA . SER B 1 17 ? -14.289 29.266 -8.359 1 28.48 17 SER B CA 1
ATOM 1374 C C . SER B 1 17 ? -13.438 28.453 -9.328 1 28.48 17 SER B C 1
ATOM 1376 O O . SER B 1 17 ? -13.266 28.828 -10.484 1 28.48 17 SER B O 1
ATOM 1378 N N . LEU B 1 18 ? -12.188 28.344 -9.125 1 26.58 18 LEU B N 1
ATOM 1379 C CA . LEU B 1 18 ? -11.859 27.328 -10.117 1 26.58 18 LEU B CA 1
ATOM 1380 C C . LEU B 1 18 ? -12.766 26.109 -9.969 1 26.58 18 LEU B C 1
ATOM 1382 O O . LEU B 1 18 ? -12.734 25.438 -8.938 1 26.58 18 LEU B O 1
ATOM 1386 N N . TYR B 1 19 ? -13.961 26.234 -10.391 1 26.06 19 TYR B N 1
ATOM 1387 C CA . TYR B 1 19 ? -14.828 25.141 -10.812 1 26.06 19 TYR B CA 1
ATOM 1388 C C . TYR B 1 19 ? -14.016 23.953 -11.305 1 26.06 19 TYR B C 1
ATOM 1390 O O . TYR B 1 19 ? -13.602 23.922 -12.469 1 26.06 19 TYR B O 1
ATOM 1398 N N . ALA B 1 20 ? -12.898 23.703 -10.727 1 27.75 20 ALA B N 1
ATOM 1399 C CA . ALA B 1 20 ? -12.641 22.344 -11.172 1 27.75 20 ALA B CA 1
ATOM 1400 C C . ALA B 1 20 ? -13.875 21.469 -10.984 1 27.75 20 ALA B C 1
ATOM 1402 O O . ALA B 1 20 ? -14.484 21.453 -9.914 1 27.75 20 ALA B O 1
ATOM 1403 N N . GLN B 1 21 ? -14.617 21.312 -11.938 1 26.59 21 GLN B N 1
ATOM 1404 C CA . GLN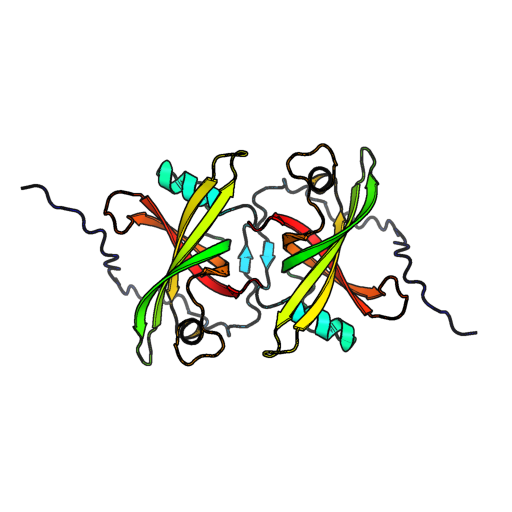 B 1 21 ? -15.664 20.297 -12.031 1 26.59 21 GLN B CA 1
ATOM 1405 C C . GLN B 1 21 ? -15.297 19.062 -11.219 1 26.59 21 GLN B C 1
ATOM 1407 O O . GLN B 1 21 ? -14.32 18.375 -11.531 1 26.59 21 GLN B O 1
ATOM 1412 N N . THR B 1 22 ? -15.453 19.266 -9.898 1 29.88 22 THR B N 1
ATOM 1413 C CA . THR B 1 22 ? -15.555 18.078 -9.047 1 29.88 22 THR B CA 1
ATOM 1414 C C . THR B 1 22 ? -16.328 16.984 -9.75 1 29.88 22 THR B C 1
ATOM 1416 O O . THR B 1 22 ? -17.562 17.047 -9.859 1 29.88 22 THR B O 1
ATOM 1419 N N . SER B 1 23 ? -16 16.766 -10.953 1 28.25 23 SER B N 1
ATOM 1420 C CA . SER B 1 23 ? -16.672 15.508 -11.289 1 28.25 23 SER B CA 1
ATOM 1421 C C . SER B 1 23 ? -16.719 14.562 -10.094 1 28.25 23 SER B C 1
ATOM 1423 O O . SER B 1 23 ? -15.688 14.219 -9.523 1 28.25 23 SER B O 1
ATOM 1425 N N . THR B 1 24 ? -17.594 14.984 -9.18 1 29.84 24 THR B N 1
ATOM 1426 C CA . THR B 1 24 ? -18.016 13.906 -8.281 1 29.84 24 THR B CA 1
ATOM 1427 C C . THR B 1 24 ? -17.766 12.547 -8.922 1 29.84 24 THR B C 1
ATOM 1429 O O . THR B 1 24 ? -18.609 12.039 -9.672 1 29.84 24 THR B O 1
ATOM 1432 N N . ALA B 1 25 ? -16.828 12.414 -9.68 1 29.23 25 ALA B N 1
ATOM 1433 C CA . ALA B 1 25 ? -16.688 11.055 -10.18 1 29.23 25 ALA B CA 1
ATOM 1434 C C . ALA B 1 25 ? -16.969 10.031 -9.078 1 29.23 25 ALA B C 1
ATOM 1436 O O . ALA B 1 25 ? -16.484 10.18 -7.949 1 29.23 25 ALA B O 1
ATOM 1437 N N . ALA B 1 26 ? -18.109 9.578 -9.039 1 31.44 26 ALA B N 1
ATOM 1438 C CA . ALA B 1 26 ? -18.5 8.406 -8.273 1 31.44 26 ALA B CA 1
ATOM 1439 C C . ALA B 1 26 ? -17.281 7.648 -7.758 1 31.44 26 ALA B C 1
ATOM 1441 O O . ALA B 1 26 ? -16.281 7.543 -8.453 1 31.44 26 ALA B O 1
ATOM 1442 N N . VAL B 1 27 ? -16.938 7.879 -6.422 1 35.41 27 VAL B N 1
ATOM 1443 C CA . VAL B 1 27 ? -15.938 6.98 -5.852 1 35.41 27 VAL B CA 1
ATOM 1444 C C . VAL B 1 27 ? -15.789 5.742 -6.73 1 35.41 27 VAL B C 1
ATOM 1446 O O . VAL B 1 27 ? -16.484 4.742 -6.527 1 35.41 27 VAL B O 1
ATOM 1449 N N . GLY B 1 28 ? -16.312 5.863 -7.832 1 36.84 28 GLY B N 1
ATOM 1450 C CA . GLY B 1 28 ? -16.062 4.77 -8.758 1 36.84 28 GLY B CA 1
ATOM 1451 C C . GLY B 1 28 ? -14.625 4.289 -8.727 1 36.84 28 GLY B C 1
ATOM 1452 O O . GLY B 1 28 ? -13.758 4.934 -8.133 1 36.84 28 GLY B O 1
ATOM 1453 N N . LYS B 1 29 ? -14.422 3.154 -9.25 1 50.47 29 LYS B N 1
ATOM 1454 C CA . LYS B 1 29 ? -13.156 2.465 -9.445 1 50.47 29 LYS B CA 1
ATOM 1455 C C . LYS B 1 29 ? -12.102 3.41 -10.016 1 50.47 29 LYS B C 1
ATOM 1457 O O . LYS B 1 29 ? -12.016 3.592 -11.234 1 50.47 29 LYS B O 1
ATOM 1462 N N . GLN B 1 30 ? -11.922 4.586 -9.336 1 58 30 GLN B N 1
ATOM 1463 C CA . GLN B 1 30 ? -11.086 5.66 -9.852 1 58 30 GLN B CA 1
ATOM 1464 C C . GLN B 1 30 ? -9.656 5.18 -10.086 1 58 30 GLN B C 1
ATOM 1466 O O . GLN B 1 30 ? -9.047 4.574 -9.195 1 58 30 GLN B O 1
ATOM 1471 N N . SER B 1 31 ? -9.352 5.125 -11.266 1 77.44 31 SER B N 1
ATOM 1472 C CA . SER B 1 31 ? -7.977 4.902 -11.703 1 77.44 31 SER B CA 1
ATOM 1473 C C . SER B 1 31 ? -7.137 6.168 -11.57 1 77.44 31 SER B C 1
ATOM 1475 O O . SER B 1 31 ? -7.574 7.254 -11.961 1 77.44 31 SER B O 1
ATOM 1477 N N . VAL B 1 32 ? -6.207 6.082 -10.719 1 86.56 32 VAL B N 1
ATOM 1478 C CA . VAL B 1 32 ? -5.316 7.207 -10.461 1 86.56 32 VAL B CA 1
ATOM 1479 C C . VAL B 1 32 ? -3.891 6.844 -10.875 1 86.56 32 VAL B C 1
ATOM 1481 O O . VAL B 1 32 ? -3.459 5.699 -10.703 1 86.56 32 VAL B O 1
ATOM 1484 N N . THR B 1 33 ? -3.232 7.781 -11.453 1 90.81 33 THR B N 1
ATOM 1485 C CA . THR B 1 33 ? -1.817 7.574 -11.742 1 90.81 33 THR B CA 1
ATOM 1486 C C . THR B 1 33 ? -0.985 7.684 -10.469 1 90.81 33 THR B C 1
ATOM 1488 O O . THR B 1 33 ? -1.143 8.633 -9.695 1 90.81 33 THR B O 1
ATOM 1491 N N . VAL B 1 34 ? -0.121 6.688 -10.289 1 93 34 VAL B N 1
ATOM 1492 C CA . VAL B 1 34 ? 0.607 6.621 -9.031 1 93 34 VAL B CA 1
ATOM 1493 C C . VAL B 1 34 ? 2.107 6.535 -9.305 1 93 34 VAL B C 1
ATOM 1495 O O . VAL B 1 34 ? 2.533 5.871 -10.25 1 93 34 VAL B O 1
ATOM 1498 N N . ASP B 1 35 ? 2.875 7.285 -8.484 1 93.5 35 ASP B N 1
ATOM 1499 C CA . ASP B 1 35 ? 4.301 7.012 -8.328 1 93.5 35 ASP B CA 1
ATOM 1500 C C . ASP B 1 35 ? 4.566 6.102 -7.133 1 93.5 35 ASP B C 1
ATOM 1502 O O . ASP B 1 35 ? 4.539 6.551 -5.984 1 93.5 35 ASP B O 1
ATOM 1506 N N . PHE B 1 36 ? 4.953 4.879 -7.426 1 92.62 36 PHE B N 1
ATOM 1507 C CA . PHE B 1 36 ? 5.082 3.863 -6.383 1 92.62 36 PHE B CA 1
ATOM 1508 C C . PHE B 1 36 ? 6.465 3.92 -5.746 1 92.62 36 PHE B C 1
ATOM 1510 O O . PHE B 1 36 ? 6.699 3.295 -4.707 1 92.62 36 PHE B O 1
ATOM 1517 N N . ALA B 1 37 ? 7.305 4.734 -6.281 1 90.25 37 ALA B N 1
ATOM 1518 C CA . ALA B 1 37 ? 8.688 4.773 -5.805 1 90.25 37 ALA B CA 1
ATOM 1519 C C . ALA B 1 37 ? 8.828 5.719 -4.613 1 90.25 37 ALA B C 1
ATOM 1521 O O . ALA B 1 37 ? 9.766 5.594 -3.824 1 90.25 37 ALA B O 1
ATOM 1522 N N . VAL B 1 38 ? 7.902 6.66 -4.492 1 93.75 38 VAL B N 1
ATOM 1523 C CA . VAL B 1 38 ? 7.992 7.637 -3.414 1 93.75 38 VAL B CA 1
ATOM 1524 C C . VAL B 1 38 ? 7.559 7 -2.096 1 93.75 38 VAL B C 1
ATOM 1526 O O . VAL B 1 38 ? 6.477 6.418 -2.008 1 93.75 38 VAL B O 1
ATOM 1529 N N . THR B 1 39 ? 8.414 7.141 -1.099 1 93.44 39 THR B N 1
ATOM 1530 C CA . THR B 1 39 ? 8.156 6.551 0.21 1 93.44 39 THR B CA 1
ATOM 1531 C C . THR B 1 39 ? 8.078 7.633 1.285 1 93.44 39 THR B C 1
ATOM 1533 O O . THR B 1 39 ? 8.359 8.805 1.018 1 93.44 39 THR B O 1
ATOM 1536 N N . MET B 1 40 ? 7.738 7.137 2.518 1 95.19 40 MET B N 1
ATOM 1537 C CA . MET B 1 40 ? 7.754 8.031 3.67 1 95.19 40 MET B CA 1
ATOM 1538 C C . MET B 1 40 ? 9.156 8.586 3.912 1 95.19 40 MET B C 1
ATOM 1540 O O . MET B 1 40 ? 9.312 9.727 4.348 1 95.19 40 MET B O 1
ATOM 1544 N N . ARG B 1 41 ? 10.117 7.836 3.646 1 93.06 41 ARG B N 1
ATOM 1545 C CA . ARG B 1 41 ? 11.5 8.273 3.805 1 93.06 41 ARG B CA 1
ATOM 1546 C C . ARG B 1 41 ? 11.812 9.438 2.865 1 93.06 41 ARG B C 1
ATOM 1548 O O . ARG B 1 41 ? 12.445 10.414 3.27 1 93.06 41 ARG B O 1
ATOM 1555 N N . ASP B 1 42 ? 11.391 9.297 1.647 1 94.56 42 ASP B N 1
ATOM 1556 C CA . ASP B 1 42 ? 11.633 10.359 0.676 1 94.56 42 ASP B CA 1
ATOM 1557 C C . ASP B 1 42 ? 10.992 11.672 1.129 1 94.56 42 ASP B C 1
ATOM 1559 O O . ASP B 1 42 ? 11.609 12.734 1.014 1 94.56 42 ASP B O 1
ATOM 1563 N N . LEU B 1 43 ? 9.812 11.531 1.671 1 97.25 43 LEU B N 1
ATOM 1564 C CA . LEU B 1 43 ? 9.133 12.719 2.164 1 97.25 43 LEU B CA 1
ATOM 1565 C C . LEU B 1 43 ? 9.875 13.32 3.354 1 97.25 43 LEU B C 1
ATOM 1567 O O . LEU B 1 43 ? 10.023 14.539 3.447 1 97.25 43 LEU B O 1
ATOM 1571 N N . ALA B 1 44 ? 10.32 12.461 4.176 1 95.31 44 ALA B N 1
ATOM 1572 C CA . ALA B 1 44 ? 11.039 12.914 5.363 1 95.31 44 ALA B CA 1
ATOM 1573 C C . ALA B 1 44 ? 12.344 13.609 4.98 1 95.31 44 ALA B C 1
ATOM 1575 O O . ALA B 1 44 ? 12.711 14.625 5.582 1 95.31 44 ALA B O 1
ATOM 1576 N N . VAL B 1 45 ? 12.984 13.07 4.066 1 95.19 45 VAL B N 1
ATOM 1577 C CA . VAL B 1 45 ? 14.227 13.672 3.594 1 95.19 45 VAL B CA 1
ATOM 1578 C C . VAL B 1 45 ? 13.938 15.047 2.99 1 95.19 45 VAL B C 1
ATOM 1580 O O . VAL B 1 45 ? 14.664 16 3.24 1 95.19 45 VAL B O 1
ATOM 1583 N N . ALA B 1 46 ? 12.875 15.117 2.232 1 97.06 46 ALA B N 1
ATOM 1584 C CA . ALA B 1 46 ? 12.477 16.391 1.654 1 97.06 46 ALA B CA 1
ATOM 1585 C C . ALA B 1 46 ? 12.211 17.438 2.746 1 97.06 46 ALA B C 1
ATOM 1587 O O . ALA B 1 46 ? 12.602 18.594 2.613 1 97.06 46 ALA B O 1
ATOM 1588 N N . ALA B 1 47 ? 11.578 17.016 3.756 1 97 47 ALA B N 1
ATOM 1589 C CA . ALA B 1 47 ? 11.273 17.922 4.863 1 97 47 ALA B CA 1
ATOM 1590 C C . ALA B 1 47 ? 12.555 18.359 5.566 1 97 47 ALA B C 1
ATOM 1592 O O . ALA B 1 47 ? 12.734 19.562 5.832 1 97 47 ALA B O 1
ATOM 1593 N N . LYS B 1 48 ? 13.414 17.438 5.801 1 94.88 48 LYS B N 1
ATOM 1594 C CA . LYS B 1 48 ? 14.656 17.719 6.512 1 94.88 48 LYS B CA 1
ATOM 1595 C C . LYS B 1 48 ? 15.531 18.688 5.723 1 94.88 48 LYS B C 1
ATOM 1597 O O . LYS B 1 48 ? 16.156 19.578 6.297 1 94.88 48 LYS B O 1
ATOM 1602 N N . THR B 1 49 ? 15.539 18.484 4.48 1 96.44 49 THR B N 1
ATOM 1603 C CA . THR B 1 49 ? 16.406 19.281 3.633 1 96.44 49 THR B CA 1
ATOM 1604 C C . THR B 1 49 ? 15.664 20.5 3.092 1 96.44 49 THR B C 1
ATOM 1606 O O . THR B 1 49 ? 16.266 21.375 2.463 1 96.44 49 THR B O 1
ATOM 1609 N N . GLN B 1 50 ? 14.43 20.531 3.295 1 95.19 50 GLN B N 1
ATOM 1610 C CA . GLN B 1 50 ? 13.562 21.594 2.791 1 95.19 50 GLN B CA 1
ATOM 1611 C C . GLN B 1 50 ? 13.648 21.688 1.271 1 95.19 50 GLN B C 1
ATOM 1613 O O . GLN B 1 50 ? 13.68 22.797 0.718 1 95.19 50 GLN B O 1
ATOM 1618 N N . ASP B 1 51 ? 13.766 20.531 0.644 1 96.88 51 ASP B N 1
ATOM 1619 C CA . ASP B 1 51 ? 13.805 20.406 -0.809 1 96.88 51 ASP B CA 1
ATOM 1620 C C . ASP B 1 51 ? 12.875 19.297 -1.281 1 96.88 51 ASP B C 1
ATOM 1622 O O . ASP B 1 51 ? 13.25 18.109 -1.286 1 96.88 51 ASP B O 1
ATOM 1626 N N . ASP B 1 52 ? 11.719 19.797 -1.711 1 96.06 52 ASP B N 1
ATOM 1627 C CA . ASP B 1 52 ? 10.719 18.812 -2.109 1 96.06 52 ASP B CA 1
ATOM 1628 C C . ASP B 1 52 ? 10.477 18.844 -3.617 1 96.06 52 ASP B C 1
ATOM 1630 O O . ASP B 1 52 ? 9.445 18.375 -4.098 1 96.06 52 ASP B O 1
ATOM 1634 N N . ARG B 1 53 ? 11.383 19.328 -4.398 1 94.31 53 ARG B N 1
ATOM 1635 C CA . ARG B 1 53 ? 11.219 19.5 -5.84 1 94.31 53 ARG B CA 1
ATOM 1636 C C . ARG B 1 53 ? 11.086 18.156 -6.535 1 94.31 53 ARG B C 1
ATOM 1638 O O . ARG B 1 53 ? 10.477 18.062 -7.605 1 94.31 53 ARG B O 1
ATOM 1645 N N . ALA B 1 54 ? 11.617 17.109 -5.91 1 93 54 ALA B N 1
ATOM 1646 C CA . ALA B 1 54 ? 11.633 15.789 -6.543 1 93 54 ALA B CA 1
ATOM 1647 C C . ALA B 1 54 ? 10.328 15.039 -6.281 1 93 54 ALA B C 1
ATOM 1649 O O . ALA B 1 54 ? 10.055 14.023 -6.918 1 93 54 ALA B O 1
ATOM 1650 N N . ILE B 1 55 ? 9.547 15.5 -5.379 1 95.56 55 ILE B N 1
ATOM 1651 C CA . ILE B 1 55 ? 8.289 14.828 -5.066 1 95.56 55 ILE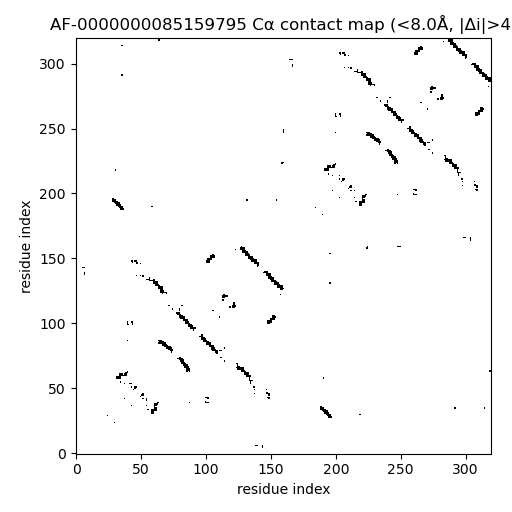 B CA 1
ATOM 1652 C C . ILE B 1 55 ? 7.223 15.234 -6.086 1 95.56 55 ILE B C 1
ATOM 1654 O O . ILE B 1 55 ? 6.926 16.422 -6.246 1 95.56 55 ILE B O 1
ATOM 1658 N N . PRO B 1 56 ? 6.668 14.281 -6.723 1 94.06 56 PRO B N 1
ATOM 1659 C CA . PRO B 1 56 ? 5.688 14.625 -7.754 1 94.06 56 PRO B CA 1
ATOM 1660 C C . PRO B 1 56 ? 4.406 15.227 -7.176 1 94.06 56 PRO B C 1
ATOM 1662 O O . PRO B 1 56 ? 3.912 14.766 -6.145 1 94.06 56 PRO B O 1
ATOM 1665 N N . THR B 1 57 ? 3.846 16.188 -7.902 1 91.94 57 THR B N 1
ATOM 1666 C CA . THR B 1 57 ? 2.596 16.812 -7.48 1 91.94 57 THR B CA 1
ATOM 1667 C C . THR B 1 57 ? 1.47 16.484 -8.453 1 91.94 57 THR B C 1
ATOM 1669 O O . THR B 1 57 ? 0.299 16.734 -8.172 1 91.94 57 THR B O 1
ATOM 1672 N N . ASN B 1 58 ? 1.809 15.836 -9.492 1 90.25 58 ASN B N 1
ATOM 1673 C CA . ASN B 1 58 ? 0.834 15.555 -10.539 1 90.25 58 ASN B CA 1
ATOM 1674 C C . ASN B 1 58 ? 0.417 14.086 -10.531 1 90.25 58 ASN B C 1
ATOM 1676 O O . ASN B 1 58 ? -0.229 13.609 -11.461 1 90.25 58 ASN B O 1
ATOM 1680 N N . ARG B 1 59 ? 0.945 13.344 -9.586 1 93.69 59 ARG B N 1
ATOM 1681 C CA . ARG B 1 59 ? 0.612 11.938 -9.414 1 93.69 59 ARG B CA 1
ATOM 1682 C C . ARG B 1 59 ? 0.397 11.602 -7.941 1 93.69 59 ARG B C 1
ATOM 1684 O O . ARG B 1 59 ? 0.917 12.289 -7.059 1 93.69 59 ARG B O 1
ATOM 1691 N N . ALA B 1 60 ? -0.362 10.555 -7.832 1 96.06 60 ALA B N 1
ATOM 1692 C CA . ALA B 1 60 ? -0.558 10.094 -6.461 1 96.06 60 ALA B CA 1
ATOM 1693 C C . ALA B 1 60 ? 0.63 9.258 -5.992 1 96.06 60 ALA B C 1
ATOM 1695 O O . ALA B 1 60 ? 1.468 8.852 -6.797 1 96.06 60 ALA B O 1
ATOM 1696 N N . ILE B 1 61 ? 0.716 9.141 -4.715 1 96.62 61 ILE B N 1
ATOM 1697 C CA . ILE B 1 61 ? 1.71 8.281 -4.074 1 96.62 61 ILE B CA 1
ATOM 1698 C C . ILE B 1 61 ? 1.021 7.332 -3.102 1 96.62 61 ILE B C 1
ATOM 1700 O O . ILE B 1 61 ? -0.141 7.531 -2.744 1 96.62 61 ILE B O 1
ATOM 1704 N N . ILE B 1 62 ? 1.747 6.23 -2.742 1 96.12 62 ILE B N 1
ATOM 1705 C CA . ILE B 1 62 ? 1.255 5.262 -1.77 1 96.12 62 ILE B CA 1
ATOM 1706 C C . ILE B 1 62 ? 2.141 5.281 -0.526 1 96.12 62 ILE B C 1
ATOM 1708 O O . ILE B 1 62 ? 3.35 5.059 -0.613 1 96.12 62 ILE B O 1
ATOM 1712 N N . LEU B 1 63 ? 1.484 5.57 0.588 1 96.88 63 LEU B N 1
ATOM 1713 C CA . LEU B 1 63 ? 2.193 5.582 1.863 1 96.88 63 LEU B CA 1
ATOM 1714 C C . LEU B 1 63 ? 1.656 4.496 2.793 1 96.88 63 LEU B C 1
ATOM 1716 O O . LEU B 1 63 ? 0.502 4.082 2.668 1 96.88 63 LEU B O 1
ATOM 1720 N N . ASP B 1 64 ? 2.545 4.07 3.629 1 96.19 64 ASP B N 1
ATOM 1721 C CA . ASP B 1 64 ? 2.137 3.139 4.676 1 96.19 64 ASP B CA 1
ATOM 1722 C C . ASP B 1 64 ? 2.748 3.521 6.023 1 96.19 64 ASP B C 1
ATOM 1724 O O . ASP B 1 64 ? 3.82 4.129 6.07 1 96.19 64 ASP B O 1
ATOM 1728 N N . GLY B 1 65 ? 2.021 3.195 7.074 1 96.06 65 GLY B N 1
ATOM 1729 C CA . GLY B 1 65 ? 2.494 3.471 8.422 1 96.06 65 GLY B CA 1
ATOM 1730 C C . GLY B 1 65 ? 1.43 3.26 9.484 1 96.06 65 GLY B C 1
ATOM 1731 O O . GLY B 1 65 ? 0.339 2.768 9.188 1 96.06 65 GLY B O 1
ATOM 1732 N N . ASP B 1 66 ? 1.848 3.586 10.664 1 95.56 66 ASP B N 1
ATOM 1733 C CA . ASP B 1 66 ? 0.931 3.516 11.797 1 95.56 66 ASP B CA 1
ATOM 1734 C C . ASP B 1 66 ? 0.278 4.871 12.062 1 95.56 66 ASP B C 1
ATOM 1736 O O . ASP B 1 66 ? 0.935 5.91 11.969 1 95.56 66 ASP B O 1
ATOM 1740 N N . ILE B 1 67 ? -0.945 4.758 12.484 1 97.31 67 ILE B N 1
ATOM 1741 C CA . ILE B 1 67 ? -1.635 5.98 12.875 1 97.31 67 ILE B CA 1
ATOM 1742 C C . ILE B 1 67 ? -1.133 6.434 14.25 1 97.31 67 ILE B C 1
ATOM 1744 O O . ILE B 1 67 ? -1.215 5.688 15.227 1 97.31 67 ILE B O 1
ATOM 1748 N N . GLY B 1 68 ? -0.598 7.625 14.273 1 97 68 GLY B N 1
ATOM 1749 C CA . GLY B 1 68 ? -0.269 8.25 15.539 1 97 68 GLY B CA 1
ATOM 1750 C C . GLY B 1 68 ? -1.455 8.938 16.188 1 97 68 GLY B C 1
ATOM 1751 O O . GLY B 1 68 ? -2.102 8.367 17.078 1 97 68 GLY B O 1
ATOM 1752 N N . THR B 1 69 ? -1.769 10.125 15.633 1 97.06 69 THR B N 1
ATOM 1753 C CA . THR B 1 69 ? -2.881 10.914 16.156 1 97.06 69 THR B CA 1
ATOM 1754 C C . THR B 1 69 ? -3.912 11.18 15.062 1 97.06 69 THR B C 1
ATOM 1756 O O . THR B 1 69 ? -3.582 11.164 13.875 1 97.06 69 THR B O 1
ATOM 1759 N N . ILE B 1 70 ? -5.125 11.32 15.539 1 97.81 70 ILE B N 1
ATOM 1760 C CA . ILE B 1 70 ? -6.234 11.727 14.68 1 97.81 70 ILE B CA 1
ATOM 1761 C C . ILE B 1 70 ? -6.906 12.969 15.266 1 97.81 70 ILE B C 1
ATOM 1763 O O . ILE B 1 70 ? -7.27 12.992 16.438 1 97.81 70 ILE B O 1
ATOM 1767 N N . ILE B 1 71 ? -6.977 13.992 14.461 1 97.06 71 ILE B N 1
ATOM 1768 C CA . ILE B 1 71 ? -7.695 15.195 14.867 1 97.06 71 ILE B CA 1
ATOM 1769 C C . ILE B 1 71 ? -8.789 15.508 13.844 1 97.06 71 ILE B C 1
ATOM 1771 O O . ILE B 1 71 ? -8.508 15.688 12.656 1 97.06 71 ILE B O 1
ATOM 1775 N N . VAL B 1 72 ? -10 15.555 14.312 1 97.25 72 VAL B N 1
ATOM 1776 C CA . VAL B 1 72 ? -11.102 15.992 13.461 1 97.25 72 VAL B CA 1
ATOM 1777 C C . VAL B 1 72 ? -11.281 17.5 13.578 1 97.25 72 VAL B C 1
ATOM 1779 O O . VAL B 1 72 ? -11.586 18.016 14.656 1 97.25 72 VAL B O 1
ATOM 1782 N N . HIS B 1 73 ? -11.164 18.125 12.406 1 96.94 73 HIS B N 1
ATOM 1783 C CA . HIS B 1 73 ? -11.219 19.594 12.398 1 96.94 73 HIS B CA 1
ATOM 1784 C C . HIS B 1 73 ? -12.625 20.078 12.109 1 96.94 73 HIS B C 1
ATOM 1786 O O . HIS B 1 73 ? -13.031 21.141 12.594 1 96.94 73 HIS B O 1
ATOM 1792 N N . GLU B 1 74 ? -13.266 19.406 11.203 1 96.44 74 GLU B N 1
ATOM 1793 C CA . GLU B 1 74 ? -14.617 19.781 10.781 1 96.44 74 GLU B CA 1
ATOM 1794 C C . GLU B 1 74 ? -15.5 18.547 10.602 1 96.44 74 GLU B C 1
ATOM 1796 O O . GLU B 1 74 ? -15.094 17.578 9.969 1 96.44 74 GLU B O 1
ATOM 1801 N N . ASP B 1 75 ? -16.719 18.609 11.203 1 96.62 75 ASP B N 1
ATOM 1802 C CA . ASP B 1 75 ? -17.719 17.547 11.055 1 96.62 75 ASP B CA 1
ATOM 1803 C C . ASP B 1 75 ? -19.125 18.125 11.016 1 96.62 75 ASP B C 1
ATOM 1805 O O . ASP B 1 75 ? -19.797 18.188 12.047 1 96.62 75 ASP B O 1
ATOM 1809 N N . THR B 1 76 ? -19.5 18.547 9.883 1 96.19 76 THR B N 1
ATOM 1810 C CA . THR B 1 76 ? -20.859 19.031 9.648 1 96.19 76 THR B CA 1
ATOM 1811 C C . THR B 1 76 ? -21.578 18.156 8.633 1 96.19 76 THR B C 1
ATOM 1813 O O . THR B 1 76 ? -21 17.203 8.109 1 96.19 76 THR B O 1
ATOM 1816 N N . ALA B 1 77 ? -22.797 18.5 8.398 1 95.44 77 ALA B N 1
ATOM 1817 C CA . ALA B 1 77 ? -23.594 17.719 7.449 1 95.44 77 ALA B CA 1
ATOM 1818 C C . ALA B 1 77 ? -22.984 17.781 6.051 1 95.44 77 ALA B C 1
ATOM 1820 O O . ALA B 1 77 ? -23.125 16.844 5.262 1 95.44 77 ALA B O 1
ATOM 1821 N N . THR B 1 78 ? -22.266 18.859 5.738 1 96.31 78 THR B N 1
ATOM 1822 C CA . THR B 1 78 ? -21.844 19.047 4.359 1 96.31 78 THR B CA 1
ATOM 1823 C C . THR B 1 78 ? -20.328 19.078 4.266 1 96.31 78 THR B C 1
ATOM 1825 O O . THR B 1 78 ? -19.766 19.156 3.168 1 96.31 78 THR B O 1
ATOM 1828 N N . SER B 1 79 ? -19.672 19.094 5.398 1 95.69 79 SER B N 1
ATOM 1829 C CA . SER B 1 79 ? -18.219 19.219 5.359 1 95.69 79 SER B CA 1
ATOM 1830 C C . SER B 1 79 ? -17.562 18.344 6.422 1 95.69 79 SER B C 1
ATOM 1832 O O . SER B 1 79 ? -18.047 18.25 7.547 1 95.69 79 SER B O 1
ATOM 1834 N N . PHE B 1 80 ? -16.5 17.672 5.977 1 97.88 80 PHE B N 1
ATOM 1835 C CA . PHE B 1 80 ? -15.711 16.844 6.883 1 97.88 80 PHE B CA 1
ATOM 1836 C C . PHE B 1 80 ? -14.219 16.984 6.59 1 97.88 80 PHE B C 1
ATOM 1838 O O . PHE B 1 80 ? -13.797 16.906 5.434 1 97.88 80 PHE B O 1
ATOM 1845 N N . VAL B 1 81 ? -13.438 17.281 7.645 1 98 81 VAL B N 1
ATOM 1846 C CA . VAL B 1 81 ? -11.984 17.359 7.531 1 98 81 VAL B CA 1
ATOM 1847 C C . VAL B 1 81 ? -11.336 16.719 8.75 1 98 81 VAL B C 1
ATOM 1849 O O . VAL B 1 81 ? -11.648 17.062 9.891 1 98 81 VAL B O 1
ATOM 1852 N N . ALA B 1 82 ? -10.438 15.766 8.492 1 98.44 82 ALA B N 1
ATOM 1853 C CA . ALA B 1 82 ? -9.641 15.148 9.547 1 98.44 82 ALA B CA 1
ATOM 1854 C C . ALA B 1 82 ? -8.156 15.172 9.188 1 98.44 82 ALA B C 1
ATOM 1856 O O . ALA B 1 82 ? -7.793 15.211 8.008 1 98.44 82 ALA B O 1
ATOM 1857 N N . GLU B 1 83 ? -7.375 15.242 10.195 1 98.38 83 GLU B N 1
ATOM 1858 C CA . GLU B 1 83 ? -5.922 15.148 10.094 1 98.38 83 GLU B CA 1
ATOM 1859 C C . GLU B 1 83 ? -5.398 13.898 10.781 1 98.38 83 GLU B C 1
ATOM 1861 O O . GLU B 1 83 ? -5.758 13.609 11.93 1 98.38 83 GLU B O 1
ATOM 1866 N N . VAL B 1 84 ? -4.582 13.164 10.094 1 98.62 84 VAL B N 1
ATOM 1867 C CA . VAL B 1 84 ? -4.008 11.938 10.625 1 98.62 84 VAL B CA 1
ATOM 1868 C C . VAL B 1 84 ? -2.486 12.031 10.625 1 98.62 84 VAL B C 1
ATOM 1870 O O . VAL B 1 84 ? -1.878 12.375 9.609 1 98.62 84 VAL B O 1
ATOM 1873 N N . GLU B 1 85 ? -1.929 11.805 11.75 1 98.5 85 GLU B N 1
ATOM 1874 C CA . GLU B 1 85 ? -0.482 11.625 11.82 1 98.5 85 GLU B CA 1
ATOM 1875 C C . GLU B 1 85 ? -0.088 10.203 11.438 1 98.5 85 GLU B C 1
ATOM 1877 O O . GLU B 1 85 ? -0.52 9.234 12.07 1 98.5 85 GLU B O 1
ATOM 1882 N N . LEU B 1 86 ? 0.649 10.062 10.398 1 98.19 86 LEU B N 1
ATOM 1883 C CA . LEU B 1 86 ? 1.175 8.773 9.961 1 98.19 86 LEU B CA 1
ATOM 1884 C C . LEU B 1 86 ? 2.639 8.617 10.359 1 98.19 86 LEU B C 1
ATOM 1886 O O . LEU B 1 86 ? 3.465 9.484 10.055 1 98.19 86 LEU B O 1
ATOM 1890 N N . LEU B 1 87 ? 2.889 7.562 11.008 1 96.5 87 LEU B N 1
ATOM 1891 C CA . LEU B 1 87 ? 4.234 7.297 11.508 1 96.5 87 LEU B CA 1
ATOM 1892 C C . LEU B 1 87 ? 4.797 6.02 10.891 1 96.5 87 LEU B C 1
ATOM 1894 O O . LEU B 1 87 ? 4.078 5.027 10.742 1 96.5 87 LEU B O 1
ATOM 1898 N N . ASN B 1 88 ? 6.008 6.125 10.484 1 93.25 88 ASN B N 1
ATOM 1899 C CA . ASN B 1 88 ? 6.727 4.949 10.008 1 93.25 88 ASN B CA 1
ATOM 1900 C C . ASN B 1 88 ? 8.164 4.93 10.516 1 93.25 88 ASN B C 1
ATOM 1902 O O . ASN B 1 88 ? 8.781 5.98 10.695 1 93.25 88 ASN B O 1
ATOM 1906 N N . GLY B 1 89 ? 8.633 3.723 10.922 1 85.31 89 GLY B N 1
ATOM 1907 C CA . GLY B 1 89 ? 10 3.557 11.383 1 85.31 89 GLY B CA 1
ATOM 1908 C C . GLY B 1 89 ? 10.789 2.555 10.562 1 85.31 89 GLY B C 1
ATOM 1909 O O . GLY B 1 89 ? 10.289 1.477 10.242 1 85.31 89 GLY B O 1
ATOM 1910 N N . ILE B 1 90 ? 11.883 2.957 10.211 1 76.19 90 ILE B N 1
ATOM 1911 C CA . ILE B 1 90 ? 12.758 2.045 9.484 1 76.19 90 ILE B CA 1
ATOM 1912 C C . ILE B 1 90 ? 14.031 1.796 10.297 1 76.19 90 ILE B C 1
ATOM 1914 O O . ILE B 1 90 ? 14.641 2.734 10.812 1 76.19 90 ILE B O 1
ATOM 1918 N N . TRP B 1 91 ? 14.281 0.571 10.484 1 69.94 91 TRP B N 1
ATOM 1919 C CA . TRP B 1 91 ? 15.562 0.231 11.102 1 69.94 91 TRP B CA 1
ATOM 1920 C C . TRP B 1 91 ? 16.719 0.605 10.188 1 69.94 91 TRP B C 1
ATOM 1922 O O . TRP B 1 91 ? 16.766 0.19 9.031 1 69.94 91 TRP B O 1
ATOM 1932 N N . VAL B 1 92 ? 17.547 1.464 10.477 1 70.5 92 VAL B N 1
ATOM 1933 C CA . VAL B 1 92 ? 18.719 1.869 9.695 1 70.5 92 VAL B CA 1
ATOM 1934 C C . VAL B 1 92 ? 19.891 0.927 9.977 1 70.5 92 VAL B C 1
ATOM 1936 O O . VAL B 1 92 ? 20.672 0.628 9.086 1 70.5 92 VAL B O 1
ATOM 1939 N N . ASP B 1 93 ? 19.953 0.438 11.117 1 73.69 93 ASP B N 1
ATOM 1940 C CA . ASP B 1 93 ? 20.891 -0.603 11.555 1 73.69 93 ASP B CA 1
ATOM 1941 C C . ASP B 1 93 ? 20.297 -1.402 12.719 1 73.69 93 ASP B C 1
ATOM 1943 O O . ASP B 1 93 ? 19.078 -1.451 12.891 1 73.69 93 ASP B O 1
ATOM 1947 N N . GLU B 1 94 ? 21.141 -2.26 13.297 1 75.12 94 GLU B N 1
ATOM 1948 C CA . GLU B 1 94 ? 20.672 -3.17 14.344 1 75.12 94 GLU B CA 1
ATOM 1949 C C . GLU B 1 94 ? 20.25 -2.402 15.594 1 75.12 94 GLU B C 1
ATOM 1951 O O . GLU B 1 94 ? 19.531 -2.936 16.438 1 75.12 94 GLU B O 1
ATOM 1956 N N . THR B 1 95 ? 20.594 -1.164 15.547 1 78.94 95 THR B N 1
ATOM 1957 C CA . THR B 1 95 ? 20.422 -0.513 16.844 1 78.94 95 THR B CA 1
ATOM 1958 C C . THR B 1 95 ? 19.656 0.798 16.688 1 78.94 95 THR B C 1
ATOM 1960 O O . THR B 1 95 ? 19.25 1.405 17.672 1 78.94 95 THR B O 1
ATOM 1963 N N . GLN B 1 96 ? 19.469 1.181 15.398 1 82.44 96 GLN B N 1
ATOM 1964 C CA . GLN B 1 96 ? 18.891 2.516 15.242 1 82.44 96 GLN B CA 1
ATOM 1965 C C . GLN B 1 96 ? 17.656 2.482 14.352 1 82.44 96 GLN B C 1
ATOM 1967 O O . GLN B 1 96 ? 17.656 1.86 13.289 1 82.44 96 GLN B O 1
ATOM 1972 N N . VAL B 1 97 ? 16.578 3.115 14.906 1 82.75 97 VAL B N 1
ATOM 1973 C CA . VAL B 1 97 ? 15.336 3.26 14.148 1 82.75 97 VAL B CA 1
ATOM 1974 C C . VAL B 1 97 ? 15.133 4.723 13.773 1 82.75 97 VAL B C 1
ATOM 1976 O O . VAL B 1 97 ? 15.281 5.617 14.609 1 82.75 97 VAL B O 1
ATOM 1979 N N . GLU B 1 98 ? 14.953 4.922 12.5 1 87.75 98 GLU B N 1
ATOM 1980 C CA . GLU B 1 98 ? 14.539 6.242 12.039 1 87.75 98 GLU B CA 1
ATOM 1981 C C . GLU B 1 98 ? 13.023 6.332 11.898 1 87.75 98 GLU B C 1
ATOM 1983 O O . GLU B 1 98 ? 12.406 5.492 11.242 1 87.75 98 GLU B O 1
ATOM 1988 N N . LEU B 1 99 ? 12.531 7.355 12.531 1 90.44 99 LEU B N 1
ATOM 1989 C CA . LEU B 1 99 ? 11.086 7.562 12.508 1 90.44 99 LEU B CA 1
ATOM 1990 C C . LEU B 1 99 ? 10.711 8.656 11.508 1 90.44 99 LEU B C 1
ATOM 1992 O O . LEU B 1 99 ? 11.336 9.719 11.484 1 90.44 99 LEU B O 1
ATOM 1996 N N . TYR B 1 100 ? 9.781 8.305 10.719 1 93.81 100 TYR B N 1
ATOM 1997 C CA . TYR B 1 100 ? 9.25 9.258 9.742 1 93.81 100 TYR B CA 1
ATOM 1998 C C . TYR B 1 100 ? 7.816 9.633 10.086 1 93.81 100 TYR B C 1
ATOM 2000 O O . TYR B 1 100 ? 7.023 8.781 10.5 1 93.81 100 TYR B O 1
ATOM 2008 N N . ARG B 1 101 ? 7.617 10.953 9.883 1 96.56 101 ARG B N 1
ATOM 2009 C CA . ARG B 1 101 ? 6.285 11.484 10.156 1 96.56 101 ARG B CA 1
ATOM 2010 C C . ARG B 1 101 ? 5.723 12.219 8.945 1 96.56 101 ARG B C 1
ATOM 2012 O O . ARG B 1 101 ? 6.441 12.961 8.273 1 96.56 101 ARG B O 1
ATOM 2019 N N . THR B 1 102 ? 4.512 11.922 8.641 1 98.06 102 THR B N 1
ATOM 2020 C CA . THR B 1 102 ? 3.752 12.625 7.613 1 98.06 102 THR B CA 1
ATOM 2021 C C . THR B 1 102 ? 2.332 12.914 8.094 1 98.06 102 THR B C 1
ATOM 2023 O O . THR B 1 102 ? 1.69 12.062 8.703 1 98.06 102 THR B O 1
ATOM 2026 N N . TYR B 1 103 ? 1.889 14.102 7.836 1 98.56 103 TYR B N 1
ATOM 2027 C CA . TYR B 1 103 ? 0.499 14.414 8.156 1 98.56 103 TYR B CA 1
ATOM 2028 C C . TYR B 1 103 ? -0.39 14.242 6.926 1 98.56 103 TYR B C 1
ATOM 2030 O O . TYR B 1 103 ? -0.059 14.719 5.84 1 98.56 103 TYR B O 1
ATOM 2038 N N . ILE B 1 104 ? -1.49 13.609 7.16 1 98.75 104 ILE B N 1
ATOM 2039 C CA . ILE B 1 104 ? -2.463 13.328 6.113 1 98.75 104 ILE B CA 1
ATOM 2040 C C . ILE B 1 104 ? -3.734 14.141 6.355 1 98.75 104 ILE B C 1
ATOM 2042 O O . ILE B 1 104 ? -4.344 14.047 7.422 1 98.75 104 ILE B O 1
ATOM 2046 N N . ILE B 1 105 ? -4.105 14.852 5.34 1 98.69 105 ILE B N 1
ATOM 2047 C CA . ILE B 1 105 ? -5.383 15.555 5.391 1 98.69 105 ILE B CA 1
ATOM 2048 C C . ILE B 1 105 ? -6.453 14.727 4.684 1 98.69 105 ILE B C 1
ATOM 2050 O O . ILE B 1 105 ? -6.285 14.336 3.525 1 98.69 105 ILE B O 1
ATOM 2054 N N . CYS B 1 106 ? -7.504 14.461 5.391 1 98.38 106 CYS B N 1
ATOM 2055 C CA . CYS B 1 106 ? -8.688 13.781 4.867 1 98.38 106 CYS B CA 1
ATOM 2056 C C . CYS B 1 106 ? -9.859 14.742 4.742 1 98.38 106 CYS B C 1
ATOM 2058 O O . CYS B 1 106 ? -10.508 15.07 5.734 1 98.38 106 CYS B O 1
ATOM 2060 N N . GLU B 1 107 ? -10.07 15.07 3.496 1 97.81 107 GLU B N 1
ATOM 2061 C CA . GLU B 1 107 ? -11.148 16.031 3.232 1 97.81 107 GLU B CA 1
ATOM 2062 C C . GLU B 1 107 ? -12.273 15.383 2.424 1 97.81 107 GLU B C 1
ATOM 2064 O O . GLU B 1 107 ? -12.016 14.727 1.41 1 97.81 107 GLU B O 1
ATOM 2069 N N . GLY B 1 108 ? -13.531 15.602 2.947 1 96.56 108 GLY B N 1
ATOM 2070 C CA . GLY B 1 108 ? -14.695 15.094 2.236 1 96.56 108 GLY B CA 1
ATOM 2071 C C . GLY B 1 108 ? -15.508 14.109 3.055 1 96.56 108 GLY B C 1
ATOM 2072 O O . GLY B 1 108 ? -14.961 13.383 3.883 1 96.56 108 GLY B O 1
ATOM 2073 N N . LEU B 1 109 ? -16.781 14.031 2.74 1 95.94 109 LEU B N 1
ATOM 2074 C CA . LEU B 1 109 ? -17.719 13.211 3.496 1 95.94 109 LEU B CA 1
ATOM 2075 C C . LEU B 1 109 ? -17.375 11.734 3.383 1 95.94 109 LEU B C 1
ATOM 2077 O O . LEU B 1 109 ? -17.734 10.938 4.25 1 95.94 109 LEU B O 1
ATOM 2081 N N . GLN B 1 110 ? -16.641 11.367 2.381 1 93.94 110 GLN B N 1
ATOM 2082 C CA . GLN B 1 110 ? -16.312 9.969 2.15 1 93.94 110 GLN B CA 1
ATOM 2083 C C . GLN B 1 110 ? -15.391 9.43 3.244 1 93.94 110 GLN B C 1
ATOM 2085 O O . GLN B 1 110 ? -15.281 8.219 3.436 1 93.94 110 GLN B O 1
ATOM 2090 N N . PHE B 1 111 ? -14.742 10.305 3.963 1 96.75 111 PHE B N 1
ATOM 2091 C CA . PHE B 1 111 ? -13.789 9.875 4.977 1 96.75 111 PHE B CA 1
ATOM 2092 C C . PHE B 1 111 ? -14.445 9.82 6.352 1 96.75 111 PHE B C 1
ATOM 2094 O O . PHE B 1 111 ? -13.875 9.281 7.301 1 96.75 111 PHE B O 1
ATOM 2101 N N . ARG B 1 112 ? -15.602 10.328 6.477 1 96.88 112 ARG B N 1
ATOM 2102 C CA . ARG B 1 112 ? -16.25 10.516 7.773 1 96.88 112 ARG B CA 1
ATOM 2103 C C . ARG B 1 112 ? -16.359 9.195 8.523 1 96.88 112 ARG B C 1
ATOM 2105 O O . ARG B 1 112 ? -16.062 9.125 9.719 1 96.88 112 ARG B O 1
ATOM 2112 N N . SER B 1 113 ? -16.719 8.141 7.828 1 95.25 113 SER B N 1
ATOM 2113 C CA . SER B 1 113 ? -16.938 6.852 8.469 1 95.25 113 SER B CA 1
ATOM 2114 C C . SER B 1 113 ? -15.656 6.293 9.062 1 95.25 113 SER B C 1
ATOM 2116 O O . SER B 1 113 ? -15.688 5.496 10 1 95.25 113 SER B O 1
ATOM 2118 N N . LEU B 1 114 ? -14.555 6.695 8.555 1 96.62 114 LEU B N 1
ATOM 2119 C CA . LEU B 1 114 ? -13.273 6.195 9.031 1 96.62 114 LEU B CA 1
ATOM 2120 C C . LEU B 1 114 ? -12.93 6.801 10.391 1 96.62 114 LEU B C 1
ATOM 2122 O O . LEU B 1 114 ? -12.023 6.316 11.078 1 96.62 114 LEU B O 1
ATOM 2126 N N . PHE B 1 115 ? -13.672 7.832 10.742 1 96.69 115 PHE B N 1
ATOM 2127 C CA . PHE B 1 115 ? -13.25 8.539 11.938 1 96.69 115 PHE B CA 1
ATOM 2128 C C . PHE B 1 115 ? -14.422 8.711 12.906 1 96.69 115 PHE B C 1
ATOM 2130 O O . PHE B 1 115 ? -14.281 9.344 13.953 1 96.69 115 PHE B O 1
ATOM 2137 N N . ASP B 1 116 ? -15.516 8.227 12.531 1 92.75 116 ASP B N 1
ATOM 2138 C CA . ASP B 1 116 ? -16.703 8.219 13.391 1 92.75 116 ASP B CA 1
ATOM 2139 C C . ASP B 1 116 ? -16.594 7.125 14.453 1 92.75 116 ASP B C 1
ATOM 2141 O O . ASP B 1 116 ? -16.391 5.953 14.125 1 92.75 116 ASP B O 1
ATOM 2145 N N . SER B 1 117 ? -16.812 7.484 15.656 1 89.38 117 SER B N 1
ATOM 2146 C CA . SER B 1 117 ? -16.625 6.574 16.781 1 89.38 117 SER B CA 1
ATOM 2147 C C . SER B 1 117 ? -17.625 5.426 16.734 1 89.38 117 SER B C 1
ATOM 2149 O O . SER B 1 117 ? -17.391 4.367 17.312 1 89.38 117 SER B O 1
ATOM 2151 N N . GLN B 1 118 ? -18.641 5.555 16.031 1 90.5 118 GLN B N 1
ATOM 2152 C CA . GLN B 1 118 ? -19.688 4.535 15.992 1 90.5 118 GLN B CA 1
ATOM 2153 C C . GLN B 1 118 ? -19.531 3.645 14.758 1 90.5 118 GLN B C 1
ATOM 2155 O O . GLN B 1 118 ? -20.25 2.66 14.602 1 90.5 118 GLN B O 1
ATOM 2160 N N . SER B 1 119 ? -18.609 3.998 14.008 1 91.56 119 SER B N 1
ATOM 2161 C CA . SER B 1 119 ? -18.453 3.256 12.766 1 91.56 119 SER B CA 1
ATOM 2162 C C . SER B 1 119 ? -17.641 1.984 12.977 1 91.56 119 SER B C 1
ATOM 2164 O O . SER B 1 119 ? -16.594 2.014 13.617 1 91.56 119 SER B O 1
ATOM 2166 N N . PRO B 1 120 ? -18.016 0.901 12.398 1 86.5 120 PRO B N 1
ATOM 2167 C CA . PRO B 1 120 ? -17.219 -0.326 12.445 1 86.5 120 PRO B CA 1
ATOM 2168 C C . PRO B 1 120 ? -15.898 -0.201 11.688 1 86.5 120 PRO B C 1
ATOM 2170 O O . PRO B 1 120 ? -14.969 -0.977 11.922 1 86.5 120 PRO B O 1
ATOM 2173 N N . SER B 1 121 ? -15.773 0.738 10.836 1 87.44 121 SER B N 1
ATOM 2174 C CA . SER B 1 121 ? -14.578 0.928 10.023 1 87.44 121 SER B CA 1
ATOM 2175 C C . SER B 1 121 ? -13.656 1.977 10.633 1 87.44 121 SER B C 1
ATOM 2177 O O . SER B 1 121 ? -12.664 2.371 10.016 1 87.44 121 SER B O 1
ATOM 2179 N N . ARG B 1 122 ? -13.945 2.355 11.797 1 94.38 122 ARG B N 1
ATOM 2180 C CA . ARG B 1 122 ? -13.203 3.447 12.422 1 94.38 122 ARG B CA 1
ATOM 2181 C C . ARG B 1 122 ? -11.719 3.109 12.531 1 94.38 122 ARG B C 1
ATOM 2183 O O . ARG B 1 122 ? -11.359 2.029 13 1 94.38 122 ARG B O 1
ATOM 2190 N N . LEU B 1 123 ? -11.016 4.051 12.195 1 95.81 123 LEU B N 1
ATOM 2191 C CA . LEU B 1 123 ? -9.57 3.953 12.367 1 95.81 123 LEU B CA 1
ATOM 2192 C C . LEU B 1 123 ? -9.148 4.441 13.75 1 95.81 123 LEU B C 1
ATOM 2194 O O . LEU B 1 123 ? -9.742 5.379 14.281 1 95.81 123 LEU B O 1
ATOM 2198 N N . LYS B 1 124 ? -8.086 3.809 14.242 1 95.31 124 LYS B N 1
ATOM 2199 C CA . LYS B 1 124 ? -7.586 4.152 15.57 1 95.31 124 LYS B CA 1
ATOM 2200 C C . LYS B 1 124 ? -6.062 4.281 15.562 1 95.31 124 LYS B C 1
ATOM 2202 O O . LYS B 1 124 ? -5.391 3.729 14.695 1 95.31 124 LYS B O 1
ATOM 2207 N N . SER B 1 125 ? -5.668 5.012 16.562 1 95.69 125 SER B N 1
ATOM 2208 C CA . SER B 1 125 ? -4.227 5.086 16.766 1 95.69 125 SER B CA 1
ATOM 2209 C C . SER B 1 125 ? -3.617 3.699 16.938 1 95.69 125 SER B C 1
ATOM 2211 O O . SER B 1 125 ? -4.211 2.826 17.562 1 95.69 125 SER B O 1
ATOM 2213 N N . GLY B 1 126 ? -2.451 3.541 16.344 1 93.88 126 GLY B N 1
ATOM 2214 C CA . GLY B 1 126 ? -1.742 2.277 16.453 1 93.88 126 GLY B CA 1
ATOM 2215 C C . GLY B 1 126 ? -2.023 1.329 15.305 1 93.88 126 GLY B C 1
ATOM 2216 O O . GLY B 1 126 ? -1.3 0.35 15.109 1 93.88 126 GLY B O 1
ATOM 2217 N N . GLN B 1 127 ? -3.07 1.58 14.578 1 92.5 127 GLN B N 1
ATOM 2218 C CA . GLN B 1 127 ? -3.381 0.734 13.43 1 92.5 127 GLN B CA 1
ATOM 2219 C C . GLN B 1 127 ? -2.494 1.076 12.234 1 92.5 127 GLN B C 1
ATOM 2221 O O . GLN B 1 127 ? -2.186 2.246 12 1 92.5 127 GLN B O 1
ATOM 2226 N N . THR B 1 128 ? -2.107 -0.002 11.523 1 93.38 128 THR B N 1
ATOM 2227 C CA . THR B 1 128 ? -1.324 0.176 10.305 1 93.38 128 THR B CA 1
ATOM 2228 C C . THR B 1 128 ? -2.236 0.392 9.102 1 93.38 128 THR B C 1
ATOM 2230 O O . THR B 1 128 ? -3.203 -0.348 8.906 1 93.38 128 THR B O 1
ATOM 2233 N N . VAL B 1 129 ? -1.925 1.428 8.328 1 95.81 129 VAL B N 1
ATOM 2234 C CA . VAL B 1 129 ? -2.787 1.742 7.191 1 95.81 129 VAL B CA 1
ATOM 2235 C C . VAL B 1 129 ? -1.938 1.982 5.945 1 95.81 129 VAL B C 1
ATOM 2237 O O . VAL B 1 129 ? -0.73 2.207 6.043 1 95.81 129 VAL B O 1
ATOM 2240 N N . MET B 1 130 ? -2.553 1.877 4.828 1 96 130 MET B N 1
ATOM 2241 C CA . MET B 1 130 ? -2.084 2.334 3.523 1 96 130 MET B CA 1
ATOM 2242 C C . MET B 1 130 ? -2.896 3.531 3.041 1 96 130 MET B C 1
ATOM 2244 O O . MET B 1 130 ? -4.121 3.551 3.18 1 96 130 MET B O 1
ATOM 2248 N N . VAL B 1 131 ? -2.189 4.473 2.484 1 97.19 131 VAL B N 1
ATOM 2249 C CA . VAL B 1 131 ? -2.85 5.707 2.07 1 97.19 131 VAL B CA 1
ATOM 2250 C C . VAL B 1 131 ? -2.49 6.023 0.621 1 97.19 131 VAL B C 1
ATOM 2252 O O . VAL B 1 131 ? -1.312 6.102 0.269 1 97.19 131 VAL B O 1
ATOM 2255 N N . LEU B 1 132 ? -3.482 6.145 -0.214 1 96.75 132 LEU B N 1
ATOM 2256 C CA . LEU B 1 132 ? -3.354 6.801 -1.511 1 96.75 132 LEU B CA 1
ATOM 2257 C C . LEU B 1 132 ? -3.486 8.312 -1.371 1 96.75 132 LEU B C 1
ATOM 2259 O O . LEU B 1 132 ? -4.504 8.812 -0.884 1 96.75 132 LEU B O 1
ATOM 2263 N N . ALA B 1 133 ? -2.402 8.977 -1.805 1 97.88 133 ALA B N 1
ATOM 2264 C CA . ALA B 1 133 ? -2.408 10.398 -1.475 1 97.88 133 ALA B CA 1
ATOM 2265 C C . ALA B 1 133 ? -1.749 11.219 -2.578 1 97.88 133 ALA B C 1
ATOM 2267 O O . ALA B 1 133 ? -1.045 10.672 -3.432 1 97.88 133 ALA B O 1
ATOM 2268 N N . THR B 1 134 ? -2.023 12.508 -2.502 1 97.31 134 THR B N 1
ATOM 2269 C CA . THR B 1 134 ? -1.271 13.492 -3.271 1 97.31 134 THR B CA 1
ATOM 2270 C C . THR B 1 134 ? -0.424 14.367 -2.35 1 97.31 134 THR B C 1
ATOM 2272 O O . THR B 1 134 ? -0.841 14.688 -1.236 1 97.31 134 THR B O 1
ATOM 2275 N N . TYR B 1 135 ? 0.714 14.695 -2.869 1 98.06 135 TYR B N 1
ATOM 2276 C CA . TYR B 1 135 ? 1.619 15.539 -2.1 1 98.06 135 TYR B CA 1
ATOM 2277 C C . TYR B 1 135 ? 1.152 17 -2.111 1 98.06 135 TYR B C 1
ATOM 2279 O O . TYR B 1 135 ? 0.892 17.562 -3.176 1 98.06 135 TYR B O 1
ATOM 2287 N N . GLU B 1 136 ? 1.05 17.609 -0.945 1 97.44 136 GLU B N 1
ATOM 2288 C CA . GLU B 1 136 ? 0.592 18.984 -0.841 1 97.44 136 GLU B CA 1
ATOM 2289 C C . GLU B 1 136 ? 1.759 19.938 -0.583 1 97.44 136 GLU B C 1
ATOM 2291 O O . GLU B 1 136 ? 1.706 21.109 -0.959 1 97.44 136 GLU B O 1
ATOM 2296 N N . GLY B 1 137 ? 2.709 19.406 0.172 1 97.56 137 GLY B N 1
ATOM 2297 C CA . GLY B 1 137 ? 3.854 20.25 0.477 1 97.56 137 GLY B CA 1
ATOM 2298 C C . GLY B 1 137 ? 4.406 20.031 1.871 1 97.56 137 GLY B C 1
ATOM 2299 O O . GLY B 1 137 ? 4.141 19 2.49 1 97.56 137 GLY B O 1
ATOM 2300 N N . LEU B 1 138 ? 5.273 20.969 2.252 1 97.44 138 LEU B N 1
ATOM 2301 C CA . LEU B 1 138 ? 5.875 20.922 3.578 1 97.44 138 LEU B CA 1
ATOM 2302 C C . LEU B 1 138 ? 5.145 21.859 4.539 1 97.44 138 LEU B C 1
ATOM 2304 O O . LEU B 1 138 ? 4.762 22.969 4.164 1 97.44 138 LEU B O 1
ATOM 2308 N N . GLY B 1 139 ? 4.84 21.297 5.66 1 95.69 139 GLY B N 1
ATOM 2309 C CA . GLY B 1 139 ? 4.316 22.078 6.766 1 95.69 139 GLY B CA 1
ATOM 2310 C C . GLY B 1 139 ? 5.246 22.125 7.961 1 95.69 139 GLY B C 1
ATOM 2311 O O . GLY B 1 139 ? 6.43 21.812 7.848 1 95.69 139 GLY B O 1
ATOM 2312 N N . MET B 1 140 ? 4.719 22.719 8.977 1 94.69 140 MET B N 1
ATOM 2313 C CA . MET B 1 140 ? 5.418 22.75 10.258 1 94.69 140 MET B CA 1
ATOM 2314 C C . MET B 1 140 ? 4.695 21.906 11.297 1 94.69 140 MET B C 1
ATOM 2316 O O . MET B 1 140 ? 3.469 21.953 11.406 1 94.69 140 MET B O 1
ATOM 2320 N N . ASP B 1 141 ? 5.488 21.172 12.016 1 94.62 141 ASP B N 1
ATOM 2321 C CA . ASP B 1 141 ? 4.918 20.359 13.078 1 94.62 141 ASP B CA 1
ATOM 2322 C C . ASP B 1 141 ? 4.344 21.219 14.195 1 94.62 141 ASP B C 1
ATOM 2324 O O . ASP B 1 141 ? 4.543 22.438 14.211 1 94.62 141 ASP B O 1
ATOM 2328 N N . TYR B 1 142 ? 3.713 20.578 15.07 1 92.25 142 TYR B N 1
ATOM 2329 C CA . TYR B 1 142 ? 3.033 21.281 16.156 1 92.25 142 TYR B CA 1
ATOM 2330 C C . TYR B 1 142 ? 4.039 21.922 17.094 1 92.25 142 TYR B C 1
ATOM 2332 O O . TYR B 1 142 ? 3.693 22.828 17.859 1 92.25 142 TYR B O 1
ATOM 2340 N N . ASP B 1 143 ? 5.25 21.484 17 1 91.38 143 ASP B N 1
ATOM 2341 C CA . ASP B 1 143 ? 6.281 22.109 17.844 1 91.38 143 ASP B CA 1
ATOM 2342 C C . ASP B 1 143 ? 6.691 23.469 17.281 1 91.38 143 ASP B C 1
ATOM 2344 O O . ASP B 1 143 ? 7.461 24.188 17.906 1 91.38 143 ASP B O 1
ATOM 2348 N N . GLY B 1 144 ? 6.32 23.844 16.125 1 92.25 144 GLY B N 1
ATOM 2349 C CA . GLY B 1 144 ? 6.566 25.141 15.5 1 92.25 144 GLY B CA 1
ATOM 2350 C C . GLY B 1 144 ? 7.934 25.234 14.844 1 92.25 144 GLY B C 1
ATOM 2351 O O . GLY B 1 144 ? 8.312 26.297 14.344 1 92.25 144 GLY B O 1
ATOM 2352 N N . LYS B 1 145 ? 8.688 24.172 14.781 1 93.81 145 LYS B N 1
ATOM 2353 C CA . LYS B 1 145 ? 10.07 24.25 14.305 1 93.81 145 LYS B CA 1
ATOM 2354 C C . LYS B 1 145 ? 10.359 23.156 13.281 1 93.81 145 LYS B C 1
ATOM 2356 O O . LYS B 1 145 ? 11.039 23.391 12.281 1 93.81 145 LYS B O 1
ATOM 2361 N N . THR B 1 146 ? 9.828 22.062 13.492 1 94.88 146 THR B N 1
ATOM 2362 C CA . THR B 1 146 ? 10.195 20.891 12.695 1 94.88 146 THR B CA 1
ATOM 2363 C C . THR B 1 146 ? 9.375 20.828 11.414 1 94.88 146 THR B C 1
ATOM 2365 O O . THR B 1 146 ? 8.148 20.75 11.453 1 94.88 146 THR B O 1
ATOM 2368 N N . PRO B 1 147 ? 10.031 20.844 10.281 1 96.62 147 PRO B N 1
ATOM 2369 C CA . PRO B 1 147 ? 9.305 20.656 9.023 1 96.62 147 PRO B CA 1
ATOM 2370 C C . PRO B 1 147 ? 8.75 19.234 8.875 1 96.62 147 PRO B C 1
ATOM 2372 O O . PRO B 1 147 ? 9.406 18.266 9.273 1 96.62 147 PRO B O 1
ATOM 2375 N N . VAL B 1 148 ? 7.531 19.172 8.312 1 97.44 148 VAL B N 1
ATOM 2376 C CA . VAL B 1 148 ? 6.898 17.875 8.109 1 97.44 148 VAL B CA 1
ATOM 2377 C C . VAL B 1 148 ? 6.168 17.859 6.766 1 97.44 148 VAL B C 1
ATOM 2379 O O . VAL B 1 148 ? 5.578 18.875 6.363 1 97.44 148 VAL B O 1
ATOM 2382 N N . PRO B 1 149 ? 6.242 16.719 6.117 1 98.25 149 PRO B N 1
ATOM 2383 C CA . PRO B 1 149 ? 5.449 16.625 4.891 1 98.25 149 PRO B CA 1
ATOM 2384 C C . PRO B 1 149 ? 3.947 16.562 5.164 1 98.25 149 PRO B C 1
ATOM 2386 O O . PRO B 1 149 ? 3.525 15.969 6.16 1 98.25 149 PRO B O 1
ATOM 2389 N N . VAL B 1 150 ? 3.199 17.125 4.2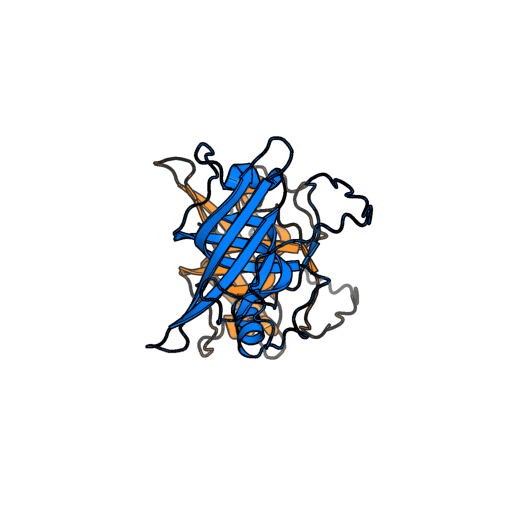19 1 98.56 150 VAL B N 1
ATOM 2390 C CA . VAL B 1 150 ? 1.74 17.094 4.27 1 98.56 150 VAL B CA 1
ATOM 2391 C C . VAL B 1 150 ? 1.191 16.531 2.961 1 98.56 150 VAL B C 1
ATOM 2393 O O . VAL B 1 150 ? 1.627 16.922 1.875 1 98.56 150 VAL B O 1
ATOM 2396 N N . VAL B 1 151 ? 0.276 15.57 3.102 1 98.5 151 VAL B N 1
ATOM 2397 C CA . VAL B 1 151 ? -0.361 14.984 1.927 1 98.5 151 VAL B CA 1
ATOM 2398 C C . VAL B 1 151 ? -1.879 15.039 2.08 1 98.5 151 VAL B C 1
ATOM 2400 O O . VAL B 1 151 ? -2.393 15.188 3.189 1 98.5 151 VAL B O 1
ATOM 2403 N N . GLN B 1 152 ? -2.539 14.945 0.921 1 98.38 152 GLN B N 1
ATOM 2404 C CA . GLN B 1 152 ? -3.992 14.82 0.869 1 98.38 152 GLN B CA 1
ATOM 2405 C C . GLN B 1 152 ? -4.406 13.383 0.555 1 98.38 152 GLN B C 1
ATOM 2407 O O . GLN B 1 152 ? -3.979 12.812 -0.452 1 98.38 152 GLN B O 1
ATOM 2412 N N . ALA B 1 153 ? -5.281 12.898 1.405 1 98.31 153 ALA B N 1
ATOM 2413 C CA . ALA B 1 153 ? -5.73 11.531 1.181 1 98.31 153 ALA B CA 1
ATOM 2414 C C . ALA B 1 153 ? -6.746 11.461 0.045 1 98.31 153 ALA B C 1
ATOM 2416 O O . ALA B 1 153 ? -7.684 12.266 -0.005 1 98.31 153 ALA B O 1
ATOM 2417 N N . LEU B 1 154 ? -6.5 10.492 -0.802 1 96.38 154 LEU B N 1
ATOM 2418 C CA . LEU B 1 154 ? -7.512 10.102 -1.777 1 96.38 154 LEU B CA 1
ATOM 2419 C C . LEU B 1 154 ? -8.305 8.898 -1.291 1 96.38 154 LEU B C 1
ATOM 2421 O O . LEU B 1 154 ? -9.5 8.789 -1.552 1 96.38 154 LEU B O 1
ATOM 2425 N N . SER B 1 155 ? -7.602 8.016 -0.632 1 95.5 155 SER B N 1
ATOM 2426 C CA . SER B 1 155 ? -8.195 6.82 -0.047 1 95.5 155 SER B CA 1
ATOM 2427 C C . SER B 1 155 ? -7.301 6.238 1.042 1 95.5 155 SER B C 1
ATOM 2429 O O . SER B 1 155 ? -6.086 6.426 1.021 1 95.5 155 SER B O 1
ATOM 2431 N N . ILE B 1 156 ? -7.949 5.562 1.99 1 96.12 156 ILE B N 1
ATOM 2432 C CA . ILE B 1 156 ? -7.23 4.918 3.084 1 96.12 156 ILE B CA 1
ATOM 2433 C C . ILE B 1 156 ? -7.781 3.51 3.307 1 96.12 156 ILE B C 1
ATOM 2435 O O . ILE B 1 156 ? -9 3.299 3.266 1 96.12 156 ILE B O 1
ATOM 2439 N N . ARG B 1 157 ? -6.816 2.621 3.49 1 91.25 157 ARG B N 1
ATOM 2440 C CA . ARG B 1 157 ? -7.246 1.286 3.891 1 91.25 157 ARG B CA 1
ATOM 2441 C C . ARG B 1 157 ? -6.367 0.74 5.012 1 91.25 157 ARG B C 1
ATOM 2443 O O . ARG B 1 157 ? -5.184 1.066 5.09 1 91.25 157 ARG B O 1
ATOM 2450 N N . ARG B 1 158 ? -7 -0.07 5.84 1 90.56 158 ARG B N 1
ATOM 2451 C CA . ARG B 1 158 ? -6.27 -0.742 6.906 1 90.56 158 ARG B CA 1
ATOM 2452 C C . ARG B 1 158 ? -5.434 -1.895 6.359 1 90.56 158 ARG B C 1
ATOM 2454 O O . ARG B 1 158 ? -5.879 -2.619 5.469 1 90.56 158 ARG B O 1
ATOM 2461 N N . ILE B 1 159 ? -4.254 -2.016 6.934 1 86.62 159 ILE B N 1
ATOM 2462 C CA . ILE B 1 159 ? -3.41 -3.184 6.695 1 86.62 159 ILE B CA 1
ATOM 2463 C C . ILE B 1 159 ? -3.5 -4.133 7.887 1 86.62 159 ILE B C 1
ATOM 2465 O O . ILE B 1 159 ? -3.363 -3.713 9.039 1 86.62 159 ILE B O 1
ATOM 2469 N N . TYR B 1 160 ? -3.828 -5.402 7.652 1 76 160 TYR B N 1
ATOM 2470 C CA . TYR B 1 160 ? -4.023 -6.352 8.742 1 76 160 TYR B CA 1
ATOM 2471 C C . TYR B 1 160 ? -2.822 -7.281 8.883 1 76 160 TYR B C 1
ATOM 2473 O O . TYR B 1 160 ? -2.135 -7.566 7.898 1 76 160 TYR B O 1
#

Foldseek 3Di:
DDDQCPVPPPPPPPPPCPCPVCPVVPVPVDDFAEDAPDELVLQQVCQVVVNCVVADQRGKYKYKAFWADKDWDDDDPWWTKMKTWGKDWDDPDPVDIDIGIEIEIEIDPVCVLCPDPPHPNHDDGGFMKMFIWGWDHWDDDPVSPGIHTYIYGPDMDTDD/DDDQCPVPPPPPPPPPPPCPVCPVVPVPVDDFAEDAPDELVNQQVCQVVVNDVPADQRGKYKYKAFWADKDWDDDDPWWTKMKTWGKDWDDPDPVDIDIGIEIEIEIDPVCVLCPDPPHPNHDDGGFMKMFTWGWDHWDDDPVSPGIHTYIYGPDMDTDD

Solvent-accessible surface area (backbone atoms only — not comparable to full-atom values): 18354 Å² total; per-residue (Å²): 137,81,87,77,82,71,76,60,84,65,69,72,72,70,73,66,77,68,70,60,76,68,62,74,59,61,91,43,88,56,64,41,45,27,28,75,79,52,42,60,64,57,42,35,51,19,26,74,66,69,53,57,84,83,57,61,70,89,34,28,32,54,39,68,24,28,30,59,49,79,46,77,76,41,84,54,99,87,43,26,31,35,38,34,34,35,33,37,56,43,70,79,51,100,84,42,71,46,77,31,57,38,40,35,36,40,68,38,70,86,51,45,52,39,66,32,88,84,35,94,65,40,63,54,67,69,42,39,32,38,33,37,25,34,56,72,46,76,44,56,37,94,83,72,71,49,56,24,27,33,30,36,48,77,44,76,45,80,55,114,137,84,85,82,77,73,82,64,86,67,68,73,74,71,72,66,77,68,70,62,76,68,63,73,58,60,94,44,87,53,68,41,45,26,28,76,79,53,42,60,63,56,42,36,48,17,26,74,67,71,53,58,84,82,57,59,70,89,35,28,33,53,41,67,26,28,30,58,49,76,45,77,77,39,83,55,98,88,43,26,31,34,39,34,34,35,32,37,55,41,70,78,51,99,83,40,72,46,75,29,57,37,38,33,37,38,69,38,69,86,51,45,52,39,67,31,90,85,34,93,65,40,63,52,65,70,41,39,33,38,34,37,24,33,55,73,44,74,43,64,38,94,82,66,71,49,55,25,28,32,30,35,48,76,44,76,45,79,56,113

Sequence (320 aa):
MKRFFFVCVSILLFAGSLYAQTSTAAVGKQSVTVDFAVTMRDLAVAAKTQDDRAIPTNRAIILDGDIGTIIVHEDTATSFVAEVELLNGIWVDETQVELYRTYIICEGLQFRSLFDSQSPSRLKSGQTVMVLATYEGLGMDYDGKTPVPVVQALSIRRIYMKRFFFVCVSILLFAGSLYAQTSTAAVGKQSVTVDFAVTMRDLAVAAKTQDDRAIPTNRAIILDGDIGTIIVHEDTATSFVAEVELLNGIWVDETQVELYRTYIICEGLQFRSLFDSQSPSRLKSGQTVMVLATYEGLGMDYDGKTPVPVVQALSIRRIY

pLDDT: mean 81.95, std 25.17, range [25.08, 98.81]

Organism: Gracilinema caldarium (strain ATCC 51460 / DSM 7334 / H1) (NCBI:txid744872)

Secondary structure (DSSP, 8-state):
--------------------------S-S-EEEEETT--HHHHHHHHHHT--TTS-SSSEEEEEEEEEEEEEEEE-SS-EEEEEEEEEEEESSSS-EEEEEEEEEEESGGGGGGT-TT-TT---TT-EEEEEEEEEEEEE-TTSSSEEEEEEEEEEEE--/--------------------------S-S-EEEEETT--HHHHHHHHHHT--TTS-SSSEEEEEEEEEEEEEEEE-SS-EEEEEEEEEEEESSSS-EEEEEEEEEEESGGGGGGT-TT-TT---TT-EEEEEEEEEEEEE-TTSS-EEEEEEEEEEEE--